Protein AF-0000000082045747 (afdb_homodimer)

InterPro domains:
  IPR001304 C-type lectin-like [PF00059] (48-135)
  IPR001304 C-type lectin-like [PS50041] (35-134)
  IPR001304 C-type lectin-like [SM00034] (28-134)
  IPR016186 C-type lectin-like/link domain superfamily [G3DSA:3.10.100.10] (16-143)
  IPR016187 C-type lectin fold [SSF56436] (23-135)
  IPR033992 Natural killer cell receptor-like, C-type lectin-like domain [cd03593] (28-135)
  IPR050828 C-type lectin and matrix domain-containing protein [PTHR45710] (22-137)

Nearest PDB structures (foldseek):
  4qki-assembly1_A  TM=5.157E-01  e=4.021E-10  Homo sapiens
  6e7d-assembly1_E  TM=5.432E-01  e=1.730E-08  Mus musculus
  3rs1-assembly1_B  TM=5.428E-01  e=3.962E-08  Mus musculus
  1e87-assembly1_A  TM=4.949E-01  e=1.623E-08  Homo sapiens
  1fm5-assembly1_A-2  TM=4.975E-01  e=3.962E-08  Homo sapiens

Solvent-accessible surface area (backbone atoms only — not comparable to full-atom values): 16084 Å² total; per-residue (Å²): 136,87,79,77,78,74,75,76,71,72,74,72,71,64,70,75,70,66,71,65,63,31,40,45,39,46,63,40,59,88,86,34,28,36,48,92,64,20,19,32,36,73,51,88,60,69,36,26,49,65,60,39,37,50,54,21,42,76,67,76,27,31,30,23,34,72,71,55,36,51,47,49,38,71,58,42,60,57,52,18,33,34,19,37,35,36,56,94,96,48,71,56,23,32,78,88,67,46,75,58,81,69,89,59,73,68,41,71,86,40,44,25,30,26,31,45,53,51,38,42,31,35,34,64,48,75,48,74,31,24,30,30,26,33,33,70,13,48,43,52,49,33,43,79,42,78,64,68,107,133,88,77,78,77,74,76,73,73,70,75,73,71,63,70,76,69,67,69,63,67,33,50,43,40,46,63,40,58,90,85,34,27,35,49,91,63,20,20,33,36,73,52,87,59,69,37,26,48,68,60,39,36,50,52,21,44,76,66,75,26,30,31,22,34,72,71,54,34,51,49,49,39,71,60,44,62,56,52,17,33,34,19,36,38,38,55,94,96,47,71,54,23,32,77,88,64,47,75,59,80,68,90,60,73,68,42,72,85,41,42,24,31,25,31,46,53,49,38,40,33,36,33,63,47,75,48,76,30,23,32,28,26,29,33,72,14,49,43,54,52,34,45,78,43,82,60,67,100

Radius of gyration: 27.16 Å; Cα contacts (8 Å, |Δi|>4): 593; chains: 2; bounding box: 88×96×49 Å

Secondary structure (DSSP, 8-state):
-----------------------------TT-EEETTEEEEE-SS-B-HHHHHHHHHHTT-EES-HHHHHHHHHHS-EEEEEEEE--TTS--EETTSPBP--SS-EESS-SEEEEETTEEEEE-TTS-BEEEEEEE-HHHHHHHSS---/-----------------------------TT-EEETTEEEEE-SS-B-HHHHHHHHHHTT-EES-HHHHHHHHHHS-EEEEEEEE--TTS--EETTSPBP--SS-EESS-SEEEEETTEEEEE-TTS-BEEEEEEE-HHHHHHTS----

pLDDT: mean 77.9, std 25.24, range [25.69, 98.88]

Sequence (298 aa):
LCTNHKAIYGAAIKPDTAALRASAAPCCDEGWITFQGKCYYFSEEEGNWKSSQNYCSSHAASLAANSSLEALVRQSPSDHWVGLQREPGQPWRWVDGTAFNHLFEIRGAGLCAYLDDGVVNSAGCDTERKWACSKLDGETRGKQRAPQCLCTNHKAIYGAAIKPDTAALRASAAPCCDEGWITFQGKCYYFSEEEGNWKSSQNYCSSHAASLAANSSLEALVRQSPSDHWVGLQREPGQPWRWVDGTAFNHLFEIRGAGLCAYLDDGVVNSAGCDTERKWACSKLDGETRGKQRAPQC

Foldseek 3Di:
DPPPPPPPPPPPVPPPPVPPPPPPPPADDPQWDDDPNDTHHDDPDDDDPVVQQVVQVVVVGGDQDDVRVVCCVVPQFAFAFAQWFADVPGAIAGVVGHGDPCPDDEADDAGTWGDHRNHIYHDHPPDDTHHDDDDDDPQVVCVVPVNDD/DPPPPPPPPPPPVPPPPPPPPPPPPPADDPQWDDDPNDTHHDDPDDDDPVVQQVVQVVVVGGDQDDVRVVCCVVPQFAFAFAQWFADVPGAIAGVVGHGDPCPDDEADDAGTWGDHRNHIYHDHPPDDTHHDDDDDDPQVVCVVPVNPD

Organism: Chelonoidis abingdonii (NCBI:txid106734)

Structure (mmCIF, N/CA/C/O backbone):
data_AF-0000000082045747-model_v1
#
loop_
_entity.id
_entity.type
_entity.pdbx_description
1 polymer 'C-type lectin domain-containing protein'
#
loop_
_atom_site.group_PDB
_atom_site.id
_atom_site.type_symbol
_atom_site.label_atom_id
_atom_site.label_alt_id
_atom_site.label_comp_id
_atom_site.label_asym_id
_atom_site.label_entity_id
_atom_site.label_seq_id
_atom_site.pdbx_PDB_ins_code
_atom_site.Cartn_x
_atom_site.Cartn_y
_atom_site.Cartn_z
_atom_site.occupancy
_atom_site.B_iso_or_equiv
_atom_site.auth_seq_id
_atom_site.auth_comp_id
_atom_site.auth_asym_id
_atom_site.auth_atom_id
_atom_site.pdbx_PDB_model_num
ATOM 1 N N . LEU A 1 1 ? 56.844 61.75 17.625 1 25.69 1 LEU A N 1
ATOM 2 C CA . LEU A 1 1 ? 56.031 61.188 16.531 1 25.69 1 LEU A CA 1
ATOM 3 C C . LEU A 1 1 ? 55.438 59.844 16.938 1 25.69 1 LEU A C 1
ATOM 5 O O . LEU A 1 1 ? 56.188 58.875 17.172 1 25.69 1 LE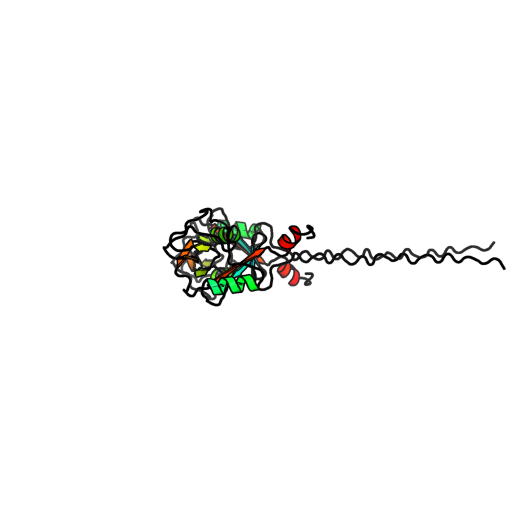U A O 1
ATOM 9 N N . CYS A 1 2 ? 54.281 59.844 17.734 1 29.16 2 CYS A N 1
ATOM 10 C CA . CYS A 1 2 ? 53.5 58.812 18.406 1 29.16 2 CYS A CA 1
ATOM 11 C C . CYS A 1 2 ? 52.938 57.781 17.422 1 29.16 2 CYS A C 1
ATOM 13 O O . CYS A 1 2 ? 52.219 58.125 16.484 1 29.16 2 CYS A O 1
ATOM 15 N N . THR A 1 3 ? 53.75 56.812 16.953 1 28.12 3 THR A N 1
ATOM 16 C CA . THR A 1 3 ? 53.469 55.75 15.984 1 28.12 3 THR A CA 1
ATOM 17 C C . THR A 1 3 ? 52.281 54.938 16.406 1 28.12 3 THR A C 1
ATOM 19 O O . THR A 1 3 ? 52.281 54.344 17.5 1 28.12 3 THR A O 1
ATOM 22 N N . ASN A 1 4 ? 51.031 55.344 16.125 1 28.98 4 ASN A N 1
ATOM 23 C CA . ASN A 1 4 ? 49.719 54.781 16.344 1 28.98 4 ASN A CA 1
ATOM 24 C C . ASN A 1 4 ? 49.625 53.344 15.844 1 28.98 4 ASN A C 1
ATOM 26 O O . ASN A 1 4 ? 49.75 53.094 14.641 1 28.98 4 ASN A O 1
ATOM 30 N N . HIS A 1 5 ? 50.156 52.406 16.594 1 30.52 5 HIS A N 1
ATOM 31 C CA . HIS A 1 5 ? 50.062 50.969 16.297 1 30.52 5 HIS A CA 1
ATOM 32 C C . HIS A 1 5 ? 48.625 50.562 16.078 1 30.52 5 HIS A C 1
ATOM 34 O O . HIS A 1 5 ? 47.781 50.719 16.969 1 30.52 5 HIS A O 1
ATOM 40 N N . LYS A 1 6 ? 48.125 50.781 14.875 1 33.25 6 LYS A N 1
ATOM 41 C CA . LYS A 1 6 ? 46.812 50.344 14.383 1 33.25 6 LYS A CA 1
ATOM 42 C C . LYS A 1 6 ? 46.594 48.844 14.641 1 33.25 6 LYS A C 1
ATOM 44 O O . LYS A 1 6 ? 47.375 48.031 14.195 1 33.25 6 LYS A O 1
ATOM 49 N N . ALA A 1 7 ? 46.031 48.531 15.859 1 31.86 7 ALA A N 1
ATOM 50 C CA . ALA A 1 7 ? 45.562 47.219 16.281 1 31.86 7 ALA A CA 1
ATOM 51 C C . ALA A 1 7 ? 44.781 46.531 15.156 1 31.86 7 ALA A C 1
ATOM 53 O O . ALA A 1 7 ? 43.812 47.094 14.633 1 31.86 7 ALA A O 1
ATOM 54 N N . ILE A 1 8 ? 45.438 45.875 14.211 1 33.94 8 ILE A N 1
ATOM 55 C CA . ILE A 1 8 ? 44.844 45.031 13.188 1 33.94 8 ILE A CA 1
ATOM 56 C C . ILE A 1 8 ? 43.875 44.062 13.844 1 33.94 8 ILE A C 1
ATOM 58 O O . ILE A 1 8 ? 44.25 43.156 14.594 1 33.94 8 ILE A O 1
ATOM 62 N N . TYR A 1 9 ? 42.844 44.625 14.602 1 29.3 9 TYR A N 1
ATOM 63 C CA . TYR A 1 9 ? 41.875 43.688 15.117 1 29.3 9 TYR A CA 1
ATOM 64 C C . TYR A 1 9 ? 41.5 42.625 14.062 1 29.3 9 TYR A C 1
ATOM 66 O O . TYR A 1 9 ? 41.281 42.969 12.898 1 29.3 9 TYR A O 1
ATOM 74 N N . GLY A 1 10 ? 42.188 41.531 14.109 1 30.89 10 GLY A N 1
ATOM 75 C CA . GLY A 1 10 ? 41.906 40.344 13.312 1 30.89 10 GLY A CA 1
ATOM 76 C C . GLY A 1 10 ? 40.406 40.094 13.148 1 30.89 10 GLY A C 1
ATOM 77 O O . GLY A 1 10 ? 39.625 40.406 14.039 1 30.89 10 GLY A O 1
ATOM 78 N N . ALA A 1 11 ? 39.938 40.375 11.867 1 34.84 11 ALA A N 1
ATOM 79 C CA . ALA A 1 11 ? 38.594 40 11.383 1 34.84 11 ALA A CA 1
ATOM 80 C C . ALA A 1 11 ? 38.188 38.625 11.906 1 34.84 11 ALA A C 1
ATOM 82 O O . ALA A 1 11 ? 38.906 37.656 11.758 1 34.84 11 ALA A O 1
ATOM 83 N N . ALA A 1 12 ? 37.688 38.625 13.195 1 34.94 12 ALA A N 1
ATOM 84 C CA . ALA A 1 12 ? 37.031 37.375 13.602 1 34.94 12 ALA A CA 1
ATOM 85 C C . ALA A 1 12 ? 36.281 36.75 12.438 1 34.94 12 ALA A C 1
ATOM 87 O O . ALA A 1 12 ? 35.531 37.406 11.734 1 34.94 12 ALA A O 1
ATOM 88 N N . ILE A 1 13 ? 37 35.875 11.656 1 34.88 13 ILE A N 1
ATOM 89 C CA . ILE A 1 13 ? 36.312 34.969 10.727 1 34.88 13 ILE A CA 1
ATOM 90 C C . ILE A 1 13 ? 35.031 34.469 11.336 1 34.88 13 ILE A C 1
ATOM 92 O O . ILE A 1 13 ? 35.031 33.812 12.391 1 34.88 13 ILE A O 1
ATOM 96 N N . LYS A 1 14 ? 34.031 35.406 11.398 1 33.44 14 LYS A N 1
ATOM 97 C CA . LYS A 1 14 ? 32.75 34.844 11.75 1 33.44 14 LYS A CA 1
ATOM 98 C C . LYS A 1 14 ? 32.562 33.438 11.18 1 33.44 14 LYS A C 1
ATOM 100 O O . LYS A 1 14 ? 32.812 33.219 9.992 1 33.44 14 LYS A O 1
ATOM 105 N N . PRO A 1 15 ? 32.875 32.469 12.016 1 29.16 15 PRO A N 1
ATOM 106 C CA . PRO A 1 15 ? 32.594 31.156 11.406 1 29.16 15 PRO A CA 1
ATOM 107 C C . PRO A 1 15 ? 31.328 31.156 10.562 1 29.16 15 PRO A C 1
ATOM 109 O O . PRO A 1 15 ? 30.375 31.891 10.875 1 29.16 15 PRO A O 1
ATOM 112 N N . ASP A 1 16 ? 31.484 31.328 9.18 1 31.34 16 ASP A N 1
ATOM 113 C CA . ASP A 1 16 ? 30.406 31 8.266 1 31.34 16 ASP A CA 1
ATOM 114 C C . ASP A 1 16 ? 29.469 29.953 8.875 1 31.34 16 ASP A C 1
ATOM 116 O O . ASP A 1 16 ? 29.859 28.812 9.109 1 31.34 16 ASP A O 1
ATOM 120 N N . THR A 1 17 ? 28.906 30.344 10.008 1 29.16 17 THR A N 1
ATOM 121 C CA . THR A 1 17 ? 27.844 29.453 10.461 1 29.16 17 THR A CA 1
ATOM 122 C C . THR A 1 17 ? 27.094 28.859 9.273 1 29.16 17 THR A C 1
ATOM 124 O O . THR A 1 17 ? 26.375 29.578 8.57 1 29.16 17 THR A O 1
ATOM 127 N N . ALA A 1 18 ? 27.781 28.234 8.328 1 27.92 18 ALA A N 1
ATOM 128 C CA . ALA A 1 18 ? 27.094 27.359 7.383 1 27.92 18 ALA A CA 1
ATOM 129 C C . ALA A 1 18 ? 25.766 26.844 7.957 1 27.92 18 ALA A C 1
ATOM 131 O O . ALA A 1 18 ? 25.719 26.406 9.109 1 27.92 18 ALA A O 1
ATOM 132 N N . ALA A 1 19 ? 24.672 27.562 7.641 1 30.48 19 ALA A N 1
ATOM 133 C CA . ALA A 1 19 ? 23.266 27.141 7.723 1 30.48 19 ALA A CA 1
ATOM 134 C C . ALA A 1 19 ? 23.156 25.625 7.785 1 30.48 19 ALA A C 1
ATOM 136 O O . ALA A 1 19 ? 23.656 24.922 6.9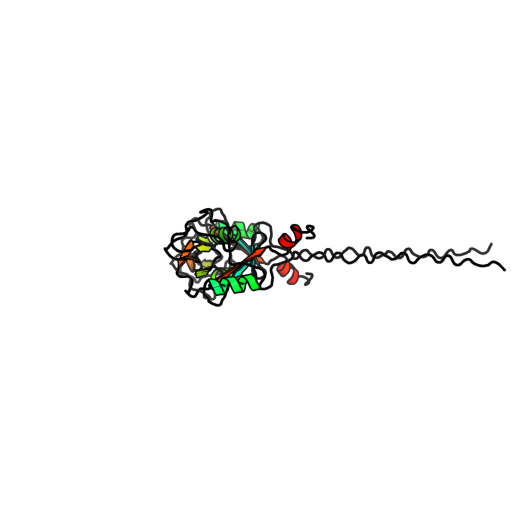02 1 30.48 19 ALA A O 1
ATOM 137 N N . LEU A 1 20 ? 23.469 25.078 8.898 1 31.38 20 LEU A N 1
ATOM 138 C CA . LEU A 1 20 ? 23 23.703 9.102 1 31.38 20 LEU A CA 1
ATOM 139 C C . LEU A 1 20 ? 21.703 23.453 8.328 1 31.38 20 LEU A C 1
ATOM 141 O O . LEU A 1 20 ? 20.656 24.016 8.656 1 31.38 20 LEU A O 1
ATOM 145 N N . ARG A 1 21 ? 21.797 23.625 7.008 1 32.12 21 ARG A N 1
ATOM 146 C CA . ARG A 1 21 ? 20.703 23.109 6.18 1 32.12 21 ARG A CA 1
ATOM 147 C C . ARG A 1 21 ? 19.906 22.047 6.922 1 32.12 21 ARG A C 1
ATOM 149 O O . ARG A 1 21 ? 20.453 21.031 7.336 1 32.12 21 ARG A O 1
ATOM 156 N N . ALA A 1 22 ? 19.141 22.469 7.926 1 33.56 22 ALA A N 1
ATOM 157 C CA . ALA A 1 22 ? 18.125 21.547 8.422 1 33.56 22 ALA A CA 1
ATOM 158 C C . ALA A 1 22 ? 17.812 20.469 7.391 1 33.56 22 ALA A C 1
ATOM 160 O O . ALA A 1 22 ? 17.5 20.766 6.238 1 33.56 22 ALA A O 1
ATOM 161 N N . SER A 1 23 ? 18.688 19.531 7.285 1 35.66 23 SER A N 1
ATOM 162 C CA . SER A 1 23 ? 18.547 18.344 6.434 1 35.66 23 SER A CA 1
ATOM 163 C C . SER A 1 23 ? 17.078 17.984 6.207 1 35.66 23 SER A C 1
ATOM 165 O O . SER A 1 23 ? 16.312 17.859 7.164 1 35.66 23 SER A O 1
ATOM 167 N N . ALA A 1 24 ? 16.344 18.672 5.359 1 38.81 24 ALA A N 1
ATOM 168 C CA . ALA A 1 24 ? 15.047 18.234 4.859 1 38.81 24 ALA A CA 1
ATOM 169 C C . ALA A 1 24 ? 14.859 16.734 5.09 1 38.81 24 ALA A C 1
ATOM 171 O O . ALA A 1 24 ? 15.805 15.953 4.977 1 38.81 24 ALA A O 1
ATOM 172 N N . ALA A 1 25 ? 14.305 16.266 6.172 1 44.62 25 ALA A N 1
ATOM 173 C CA . ALA A 1 25 ? 14.008 14.844 6.301 1 44.62 25 ALA A CA 1
ATOM 174 C C . ALA A 1 25 ? 14.055 14.148 4.945 1 44.62 25 ALA A C 1
ATOM 176 O O . ALA A 1 25 ? 13.398 14.578 3.996 1 44.62 25 ALA A O 1
ATOM 177 N N . PRO A 1 26 ? 15.266 13.648 4.469 1 49.81 26 PRO A N 1
ATOM 178 C CA . PRO A 1 26 ? 15.484 13.016 3.166 1 49.81 26 PRO A CA 1
ATOM 179 C C . PRO A 1 26 ? 14.297 12.172 2.709 1 49.81 26 PRO A C 1
ATOM 181 O O . PRO A 1 26 ? 13.906 11.234 3.402 1 49.81 26 PRO A O 1
ATOM 184 N N . CYS A 1 27 ? 13.109 12.844 2.283 1 62.88 27 CYS A N 1
ATOM 185 C CA . CYS A 1 27 ? 11.953 12.219 1.653 1 62.88 27 CYS A CA 1
ATOM 186 C C . CYS A 1 27 ? 12.375 11.344 0.479 1 62.88 27 CYS A C 1
ATOM 188 O O . CYS A 1 27 ? 13.508 11.445 -0 1 62.88 27 CYS A O 1
ATOM 190 N N . CYS A 1 28 ? 11.773 10.195 0.224 1 76.38 28 CYS A N 1
ATOM 191 C CA . CYS A 1 28 ? 11.969 9.352 -0.947 1 76.38 28 CYS A CA 1
ATOM 192 C C . CYS A 1 28 ? 11.938 10.172 -2.229 1 76.38 28 CYS A C 1
ATOM 194 O O . CYS A 1 28 ? 11.461 11.312 -2.23 1 76.38 28 CYS A O 1
ATOM 196 N N . ASP A 1 29 ? 12.812 9.695 -3.133 1 79.5 29 ASP A N 1
ATOM 197 C CA . ASP A 1 29 ? 12.773 10.297 -4.461 1 79.5 29 ASP A CA 1
ATOM 198 C C . ASP A 1 29 ? 11.336 10.523 -4.926 1 79.5 29 ASP A C 1
ATOM 200 O O . ASP A 1 29 ? 10.414 9.852 -4.453 1 79.5 29 ASP A O 1
ATOM 204 N N . GLU A 1 30 ? 11.195 11.547 -5.758 1 75.31 30 GLU A N 1
ATOM 205 C CA . GLU A 1 30 ? 9.875 11.758 -6.352 1 75.31 30 GLU A CA 1
ATOM 206 C C . GLU A 1 30 ? 9.328 10.461 -6.949 1 75.31 30 GLU A C 1
ATOM 208 O O . GLU A 1 30 ? 10.055 9.719 -7.609 1 75.31 30 GLU A O 1
ATOM 213 N N . GLY A 1 31 ? 8.055 10.195 -6.723 1 77.69 31 GLY A N 1
ATOM 214 C CA . GLY A 1 31 ? 7.422 9.008 -7.27 1 77.69 31 GLY A CA 1
ATOM 215 C C . GLY A 1 31 ? 7.566 7.789 -6.375 1 77.69 31 GLY A C 1
ATOM 216 O O . GLY A 1 31 ? 6.914 6.77 -6.602 1 77.69 31 GLY A O 1
ATOM 217 N N . TRP A 1 32 ? 8.477 7.973 -5.441 1 83.94 32 TRP A N 1
ATOM 218 C CA . TRP A 1 32 ? 8.648 6.902 -4.465 1 83.94 32 TRP A CA 1
ATOM 219 C C . TRP A 1 32 ? 7.824 7.172 -3.209 1 83.94 32 TRP A C 1
ATOM 221 O O . TRP A 1 32 ? 7.516 8.328 -2.9 1 83.94 32 TRP A O 1
ATOM 231 N N . ILE A 1 33 ? 7.492 6.027 -2.555 1 81.38 33 ILE A N 1
ATOM 232 C CA . ILE A 1 33 ? 6.668 6.109 -1.353 1 81.38 33 ILE A CA 1
ATOM 233 C C . ILE A 1 33 ? 7.512 5.766 -0.126 1 81.38 33 ILE A C 1
ATOM 235 O O . ILE A 1 33 ? 8.273 4.797 -0.14 1 81.38 33 ILE A O 1
ATOM 239 N N . THR A 1 34 ? 7.383 6.574 0.895 1 78.88 34 THR A N 1
ATOM 240 C CA . THR A 1 34 ? 8.078 6.293 2.146 1 78.88 34 THR A CA 1
ATOM 241 C C . THR A 1 34 ? 7.219 5.422 3.059 1 78.88 34 THR A C 1
ATOM 243 O O . THR A 1 34 ? 6.051 5.734 3.303 1 78.88 34 THR A O 1
ATOM 246 N N . PHE A 1 35 ? 7.793 4.312 3.453 1 77.88 35 PHE A N 1
ATOM 247 C CA . PHE A 1 35 ? 7.082 3.42 4.359 1 77.88 35 PHE A CA 1
ATOM 248 C C . PHE A 1 35 ? 8.055 2.695 5.281 1 77.88 35 PHE A C 1
ATOM 250 O O . PHE A 1 35 ? 8.945 1.974 4.812 1 77.88 35 PHE A O 1
ATOM 257 N N . GLN A 1 36 ? 7.918 2.961 6.594 1 75.19 36 GLN A N 1
ATOM 258 C CA . GLN A 1 36 ? 8.711 2.277 7.609 1 75.19 36 GLN A CA 1
ATOM 259 C C . GLN A 1 36 ? 10.203 2.471 7.363 1 75.19 36 GLN A C 1
ATOM 261 O O . GLN A 1 36 ? 10.977 1.505 7.383 1 75.19 36 GLN A O 1
ATOM 266 N N . GLY A 1 37 ? 10.547 3.756 7.043 1 72.75 37 GLY A N 1
ATOM 267 C CA . GLY A 1 37 ? 11.953 4.102 6.91 1 72.75 37 GLY A CA 1
ATOM 268 C C . GLY A 1 37 ? 12.547 3.666 5.586 1 72.75 37 GLY A C 1
ATOM 269 O O . GLY A 1 37 ? 13.773 3.684 5.414 1 72.75 37 GLY A O 1
ATOM 270 N N . LYS A 1 38 ? 11.68 3.18 4.703 1 84.38 38 LYS A N 1
ATOM 271 C CA . LYS A 1 38 ? 12.117 2.752 3.379 1 84.38 38 LYS A CA 1
ATOM 272 C C . LYS A 1 38 ? 11.32 3.451 2.283 1 84.38 38 LYS A C 1
ATOM 274 O O . LYS A 1 38 ? 10.266 4.035 2.551 1 84.38 38 LYS A O 1
ATOM 279 N N . CYS A 1 39 ? 11.898 3.428 1.135 1 87.19 39 CYS A N 1
ATOM 280 C CA . CYS A 1 39 ? 11.258 3.988 -0.048 1 87.19 39 CYS A CA 1
ATOM 281 C C . CYS A 1 39 ? 10.844 2.887 -1.018 1 87.19 39 CYS A C 1
ATOM 283 O O . CYS A 1 39 ? 11.594 1.937 -1.241 1 87.19 39 CYS A O 1
ATOM 285 N N . TYR A 1 40 ? 9.664 3.008 -1.504 1 90.06 40 TYR A N 1
ATOM 286 C CA . TYR A 1 40 ? 9.109 2.014 -2.416 1 90.06 40 TYR A CA 1
ATOM 287 C C . TYR A 1 40 ? 8.695 2.652 -3.736 1 90.06 40 TYR A C 1
ATOM 289 O O . TYR A 1 40 ? 8.219 3.789 -3.76 1 90.06 40 TYR A O 1
ATOM 297 N N . TYR A 1 41 ? 8.938 1.948 -4.816 1 91.25 41 TYR A N 1
ATOM 298 C CA . TYR A 1 41 ? 8.477 2.324 -6.148 1 91.25 41 TYR A CA 1
ATOM 299 C C . TYR A 1 41 ? 7.645 1.212 -6.773 1 91.25 41 TYR A C 1
ATOM 301 O O . TYR A 1 41 ? 8.047 0.045 -6.758 1 91.25 41 TYR A O 1
ATOM 309 N N . PHE A 1 42 ? 6.449 1.552 -7.23 1 90.81 42 PHE A N 1
ATOM 310 C CA . PHE A 1 42 ? 5.574 0.625 -7.941 1 90.81 42 PHE A CA 1
ATOM 311 C C . PHE A 1 42 ? 5.465 1.002 -9.414 1 90.81 42 PHE A C 1
ATOM 313 O O . PHE A 1 42 ? 4.996 2.092 -9.75 1 90.81 42 PHE A O 1
ATOM 320 N N . SER A 1 43 ? 5.855 0.028 -10.25 1 93.12 43 SER A N 1
ATOM 321 C CA . SER A 1 43 ? 5.93 0.329 -11.672 1 93.12 43 SER A CA 1
ATOM 322 C C . SER A 1 43 ? 4.535 0.44 -12.289 1 93.12 43 SER A C 1
ATOM 324 O O . SER A 1 43 ? 3.592 -0.195 -11.812 1 93.12 43 SER A O 1
ATOM 326 N N . GLU A 1 44 ? 4.469 1.301 -13.352 1 87.25 44 GLU A N 1
ATOM 327 C CA . GLU A 1 44 ? 3.291 1.306 -14.211 1 87.25 44 GLU A CA 1
ATOM 328 C C . GLU A 1 44 ? 3.5 0.42 -15.438 1 87.25 44 GLU A C 1
ATOM 330 O O . GLU A 1 44 ? 2.562 -0.229 -15.906 1 87.25 44 GLU A O 1
ATOM 335 N N . GLU A 1 45 ? 4.699 0.368 -15.836 1 92.81 45 GLU A N 1
ATOM 336 C CA . GLU A 1 45 ? 5.074 -0.476 -16.969 1 92.81 45 GLU A CA 1
ATOM 337 C C . GLU A 1 45 ? 5.246 -1.93 -16.547 1 92.81 45 GLU A C 1
ATOM 339 O O . GLU A 1 45 ? 5.387 -2.219 -15.352 1 92.81 45 GLU A O 1
ATOM 344 N N . GLU A 1 46 ? 5.215 -2.805 -17.609 1 96.5 46 GLU A N 1
ATOM 345 C CA . GLU A 1 46 ? 5.406 -4.227 -17.344 1 96.5 46 GLU A CA 1
ATOM 346 C C . GLU A 1 46 ? 6.738 -4.719 -17.906 1 96.5 46 GLU A C 1
ATOM 348 O O . GLU A 1 46 ? 7.234 -4.18 -18.906 1 96.5 46 GLU A O 1
ATOM 353 N N . GLY A 1 47 ? 7.363 -5.691 -17.25 1 98.25 47 GLY A N 1
ATOM 354 C CA . GLY A 1 47 ? 8.594 -6.363 -17.656 1 98.25 47 GLY A CA 1
ATOM 355 C C . GLY A 1 47 ? 8.758 -7.73 -17.016 1 98.25 47 GLY A C 1
ATOM 356 O O . GLY A 1 47 ? 7.965 -8.125 -16.156 1 98.25 47 GLY A O 1
ATOM 357 N N . ASN A 1 48 ? 9.758 -8.469 -17.547 1 98.56 48 ASN A N 1
ATOM 358 C CA . ASN A 1 48 ? 10.062 -9.734 -16.906 1 98.56 48 ASN A CA 1
ATOM 359 C C . ASN A 1 48 ? 10.836 -9.531 -15.602 1 98.56 48 ASN A C 1
ATOM 361 O O . ASN A 1 48 ? 11.203 -8.406 -15.258 1 98.56 48 ASN A O 1
ATOM 365 N N . TRP A 1 49 ? 11.055 -10.57 -14.922 1 98.62 49 TRP A N 1
ATOM 366 C CA . TRP A 1 49 ? 11.641 -10.461 -13.586 1 98.62 49 TRP A CA 1
ATOM 367 C C . TRP A 1 49 ? 13.023 -9.836 -13.656 1 98.62 49 TRP A C 1
ATOM 369 O O . TRP A 1 49 ? 13.352 -8.945 -12.867 1 98.62 49 TRP A O 1
ATOM 379 N N . LYS A 1 50 ? 13.828 -10.336 -14.602 1 98.38 50 LYS A N 1
ATOM 380 C CA . LYS A 1 50 ? 15.203 -9.867 -14.719 1 98.38 50 LYS A CA 1
ATOM 381 C C . LYS A 1 50 ? 15.258 -8.391 -15.086 1 98.38 50 LYS A C 1
ATOM 383 O O . LYS A 1 50 ? 16.016 -7.621 -14.484 1 98.38 50 LYS A O 1
ATOM 388 N N . SER A 1 51 ? 14.516 -8.008 -16.047 1 98.5 51 SER A N 1
ATOM 389 C CA . SER A 1 51 ? 14.492 -6.605 -16.453 1 98.5 51 SER A CA 1
ATOM 390 C C . SER A 1 51 ? 13.984 -5.723 -15.312 1 98.5 51 SER A C 1
ATOM 392 O O . SER A 1 51 ? 14.414 -4.574 -15.18 1 98.5 51 SER A O 1
ATOM 394 N N . SER A 1 52 ? 13.086 -6.211 -14.555 1 98.69 52 SER A N 1
ATOM 395 C CA . SER A 1 52 ? 12.539 -5.492 -13.406 1 98.69 52 SER A CA 1
ATOM 396 C C . SER A 1 52 ? 13.609 -5.258 -12.336 1 98.69 52 SER A C 1
ATOM 398 O O . SER A 1 52 ? 13.734 -4.152 -11.812 1 98.69 52 SER A O 1
ATOM 400 N N . GLN A 1 53 ? 14.383 -6.293 -12.062 1 98.31 53 GLN A N 1
ATOM 401 C CA . GLN A 1 53 ? 15.484 -6.152 -11.117 1 98.31 53 GLN A CA 1
ATOM 402 C C . GLN A 1 53 ? 16.531 -5.16 -11.625 1 98.31 53 GLN A C 1
ATOM 404 O O . GLN A 1 53 ? 17.078 -4.379 -10.852 1 98.31 53 GLN A O 1
ATOM 409 N N . ASN A 1 54 ? 16.797 -5.215 -12.859 1 98.44 54 ASN A N 1
ATOM 410 C CA . ASN A 1 54 ? 17.734 -4.277 -13.453 1 98.44 54 ASN A CA 1
ATOM 411 C C . ASN A 1 54 ? 17.266 -2.834 -13.297 1 98.44 54 ASN A C 1
ATOM 413 O O . ASN A 1 54 ? 18.062 -1.943 -13.008 1 98.44 54 ASN A O 1
ATOM 417 N N . TYR A 1 55 ? 16.047 -2.605 -13.539 1 98.12 55 TYR A N 1
ATOM 418 C CA . TYR A 1 55 ? 15.492 -1.266 -13.352 1 98.12 55 TYR A CA 1
ATOM 419 C C . TYR A 1 55 ? 15.711 -0.783 -11.922 1 98.12 55 TYR A C 1
ATOM 421 O O . TYR A 1 55 ? 16.203 0.324 -11.703 1 98.12 55 TYR A O 1
ATOM 429 N N . CYS A 1 56 ? 15.273 -1.648 -10.961 1 98.19 56 CYS A N 1
ATOM 430 C CA . CYS A 1 56 ? 15.414 -1.268 -9.555 1 98.19 56 CYS A CA 1
ATOM 431 C C . CYS A 1 56 ? 16.875 -0.991 -9.211 1 98.19 56 CYS A C 1
ATOM 433 O O . CYS A 1 56 ? 17.172 0.002 -8.547 1 98.19 56 CYS A O 1
ATOM 435 N N . SER A 1 57 ? 17.75 -1.795 -9.695 1 97.44 57 SER A N 1
ATOM 436 C CA . SER A 1 57 ? 19.188 -1.628 -9.438 1 97.44 57 SER A CA 1
ATOM 437 C C . SER A 1 57 ? 19.688 -0.304 -10 1 97.44 57 SER A C 1
ATOM 439 O O . SER A 1 57 ? 20.531 0.351 -9.383 1 97.44 57 SER A O 1
ATOM 441 N N . SER A 1 58 ? 19.234 0.086 -11.062 1 97.06 58 SER A N 1
ATOM 442 C CA . SER A 1 58 ? 19.656 1.334 -11.688 1 97.06 58 SER A CA 1
ATOM 443 C C . SER A 1 58 ? 19.203 2.541 -10.867 1 97.06 58 SER A C 1
ATOM 445 O O . SER A 1 58 ? 19.688 3.654 -11.078 1 97.06 58 SER A O 1
ATOM 447 N N . HIS A 1 59 ? 18.359 2.359 -9.977 1 94.69 59 HIS A N 1
ATOM 448 C CA . HIS A 1 59 ? 17.891 3.414 -9.094 1 94.69 59 HIS A CA 1
ATOM 449 C C . HIS A 1 59 ? 18.391 3.199 -7.668 1 94.69 59 HIS A C 1
ATOM 451 O O . HIS A 1 59 ? 17.734 3.629 -6.707 1 94.69 59 HIS A O 1
ATOM 457 N N . ALA A 1 60 ? 19.453 2.465 -7.582 1 94 60 ALA A N 1
ATOM 458 C CA . ALA A 1 60 ? 20.094 2.172 -6.301 1 94 60 ALA A CA 1
ATOM 459 C C . ALA A 1 60 ? 19.125 1.441 -5.367 1 94 60 ALA A C 1
ATOM 461 O O . ALA A 1 60 ? 19.109 1.699 -4.16 1 94 60 ALA A O 1
ATOM 462 N N . ALA A 1 61 ? 18.266 0.65 -5.906 1 96.5 61 ALA A N 1
ATOM 463 C CA . ALA A 1 61 ? 17.266 -0.149 -5.199 1 96.5 61 ALA A CA 1
ATOM 464 C C . ALA A 1 61 ? 17.297 -1.604 -5.66 1 96.5 61 ALA A C 1
ATOM 466 O O . ALA A 1 61 ? 18.219 -2.01 -6.383 1 96.5 61 ALA A O 1
ATOM 467 N N . SER A 1 62 ? 16.469 -2.41 -5.145 1 97.88 62 SER A N 1
ATOM 468 C CA . SER A 1 62 ? 16.203 -3.775 -5.59 1 97.88 62 SER A CA 1
ATOM 469 C C . SER A 1 62 ? 14.711 -4.066 -5.648 1 97.88 62 SER A C 1
ATOM 471 O O . SER A 1 62 ? 13.906 -3.311 -5.105 1 97.88 62 SER A O 1
ATOM 473 N N . LEU A 1 63 ? 14.391 -5.102 -6.398 1 98.25 63 LEU A N 1
ATOM 474 C CA . LEU A 1 63 ? 13.047 -5.609 -6.16 1 98.25 63 LEU A CA 1
ATOM 475 C C . LEU A 1 63 ? 12.789 -5.793 -4.668 1 98.25 63 LEU A C 1
ATOM 477 O O . LEU A 1 63 ? 13.688 -6.184 -3.922 1 98.25 63 LEU A O 1
ATOM 481 N N . ALA A 1 64 ? 11.555 -5.48 -4.266 1 96.31 64 ALA A N 1
ATOM 482 C CA . ALA A 1 64 ? 11.219 -5.547 -2.846 1 96.31 64 ALA A CA 1
ATOM 483 C C . ALA A 1 64 ? 11.547 -6.922 -2.268 1 96.31 64 ALA A C 1
ATOM 485 O O . ALA A 1 64 ? 11.039 -7.938 -2.746 1 96.31 64 ALA A O 1
ATOM 486 N N . ALA A 1 65 ? 12.375 -6.887 -1.253 1 96.25 65 ALA A N 1
ATOM 487 C CA . ALA A 1 65 ? 12.898 -8.117 -0.655 1 96.25 65 ALA A CA 1
ATOM 488 C C . ALA A 1 65 ? 12.953 -8 0.866 1 96.25 65 ALA A C 1
ATOM 490 O O . ALA A 1 65 ? 12.82 -6.91 1.42 1 96.25 65 ALA A O 1
ATOM 491 N N . ASN A 1 66 ? 13 -9.156 1.531 1 93.56 66 ASN A N 1
ATOM 492 C CA . ASN A 1 66 ? 13.227 -9.219 2.973 1 93.56 66 ASN A CA 1
ATOM 493 C C . ASN A 1 66 ? 12.164 -8.43 3.734 1 93.56 66 ASN A C 1
ATOM 495 O O . ASN A 1 66 ? 10.969 -8.672 3.574 1 93.56 66 ASN A O 1
ATOM 499 N N . SER A 1 67 ? 12.68 -7.402 4.566 1 89.44 67 SER A N 1
ATOM 500 C CA . SER A 1 67 ? 11.766 -6.648 5.422 1 89.44 67 SER A CA 1
ATOM 501 C C . SER A 1 67 ? 10.852 -5.75 4.598 1 89.44 67 SER A C 1
ATOM 503 O O . SER A 1 67 ? 9.734 -5.441 5.016 1 89.44 67 SER A O 1
ATOM 505 N N . SER A 1 68 ? 11.398 -5.391 3.373 1 90.94 68 SER A N 1
ATOM 506 C CA . SER A 1 68 ? 10.562 -4.566 2.508 1 90.94 68 SER A CA 1
ATOM 507 C C . SER A 1 68 ? 9.352 -5.344 2 1 90.94 68 SER A C 1
ATOM 509 O O . SER A 1 68 ? 8.227 -4.844 2.023 1 90.94 68 SER A O 1
ATOM 511 N N . LEU A 1 69 ? 9.57 -6.605 1.566 1 91.62 69 LEU A N 1
ATOM 512 C CA . LEU A 1 69 ? 8.453 -7.422 1.1 1 91.62 69 LEU A CA 1
ATOM 513 C C . LEU A 1 69 ? 7.527 -7.789 2.254 1 91.62 69 LEU A C 1
ATOM 515 O O . LEU A 1 69 ? 6.301 -7.77 2.102 1 91.62 69 LEU A O 1
ATOM 519 N N . GLU A 1 70 ? 8.109 -8.117 3.404 1 87.56 70 GLU A N 1
ATOM 520 C CA . GLU A 1 70 ? 7.293 -8.406 4.582 1 87.56 70 GLU A CA 1
ATOM 521 C C . GLU A 1 70 ? 6.355 -7.242 4.898 1 87.56 70 GLU A C 1
ATOM 523 O O . GLU A 1 70 ? 5.18 -7.449 5.199 1 87.56 70 GLU A O 1
ATOM 528 N N . ALA A 1 71 ? 6.895 -6.055 4.859 1 83.25 71 ALA A N 1
ATOM 529 C CA . ALA A 1 71 ? 6.105 -4.859 5.141 1 83.25 71 ALA A CA 1
ATOM 530 C C . ALA A 1 71 ? 4.965 -4.707 4.137 1 83.25 71 ALA A C 1
ATOM 532 O O . ALA A 1 71 ? 3.83 -4.406 4.52 1 83.25 71 ALA A O 1
ATOM 533 N N . LEU A 1 72 ? 5.258 -4.91 2.859 1 84.69 72 LEU A N 1
ATOM 534 C CA . LEU A 1 72 ? 4.246 -4.773 1.815 1 84.69 72 LEU A CA 1
ATOM 535 C C . LEU A 1 72 ? 3.143 -5.812 1.985 1 84.69 72 LEU A C 1
ATOM 537 O O . LEU A 1 72 ? 1.964 -5.512 1.794 1 84.69 72 LEU A O 1
ATOM 541 N N . VAL A 1 73 ? 3.473 -7.039 2.303 1 83.62 73 VAL A N 1
ATOM 542 C CA . VAL A 1 73 ? 2.506 -8.117 2.514 1 83.62 73 VAL A CA 1
ATOM 543 C C . VAL A 1 73 ? 1.603 -7.77 3.695 1 83.62 73 VAL A C 1
ATOM 545 O O . VAL A 1 73 ? 0.379 -7.902 3.607 1 83.62 73 VAL A O 1
ATOM 548 N N . ARG A 1 74 ? 2.279 -7.316 4.75 1 74.69 74 ARG A N 1
ATOM 549 C CA . ARG A 1 74 ? 1.544 -7.043 5.98 1 74.69 74 ARG A CA 1
ATOM 550 C C . ARG A 1 74 ? 0.652 -5.816 5.828 1 74.69 74 ARG A C 1
ATOM 552 O O . ARG A 1 74 ? -0.421 -5.742 6.43 1 74.69 74 ARG A O 1
ATOM 559 N N . GLN A 1 75 ? 1.117 -4.875 5.008 1 71.31 75 GLN A N 1
ATOM 560 C CA . GLN A 1 75 ? 0.433 -3.588 4.992 1 71.31 75 GLN A CA 1
ATOM 561 C C . GLN A 1 75 ? -0.47 -3.459 3.77 1 71.31 75 GLN A C 1
ATOM 563 O O . GLN A 1 75 ? -1.167 -2.455 3.609 1 71.31 75 GLN A O 1
ATOM 568 N N . SER A 1 76 ? -0.41 -4.363 2.885 1 74.69 76 SER A N 1
ATOM 569 C CA . SER A 1 76 ? -1.391 -4.324 1.806 1 74.69 76 SER A CA 1
ATOM 570 C C . SER A 1 76 ? -2.809 -4.199 2.352 1 74.69 76 SER A C 1
ATOM 572 O O . SER A 1 76 ? -3.23 -4.996 3.191 1 74.69 76 SER A O 1
ATOM 574 N N . PRO A 1 77 ? -3.422 -3.055 1.967 1 76.06 77 PRO A N 1
ATOM 575 C CA . PRO A 1 77 ? -4.746 -2.863 2.566 1 76.06 77 PRO A CA 1
ATOM 576 C C . PRO A 1 77 ? -5.762 -3.9 2.096 1 76.06 77 PRO A C 1
ATOM 578 O O . PRO A 1 77 ? -6.082 -3.959 0.906 1 76.06 77 PRO A O 1
ATOM 581 N N . SER A 1 78 ? -6.027 -4.855 2.902 1 82.75 78 SER A N 1
ATOM 582 C CA . SER A 1 78 ? -7.055 -5.871 2.697 1 82.75 78 SER A CA 1
ATOM 583 C C . SER A 1 78 ? -8.102 -5.832 3.809 1 82.75 78 SER A C 1
ATOM 585 O O . SER A 1 78 ? -7.75 -5.812 4.992 1 82.75 78 SER A O 1
ATOM 587 N N . ASP A 1 79 ? -9.336 -5.66 3.365 1 91.19 79 ASP A N 1
ATOM 588 C CA . ASP A 1 79 ? -10.438 -5.652 4.32 1 91.19 79 ASP A CA 1
ATOM 589 C C . ASP A 1 79 ? -10.375 -4.418 5.219 1 91.19 79 ASP A C 1
ATOM 591 O O . ASP A 1 79 ? -10.414 -4.535 6.445 1 91.19 79 ASP A O 1
ATOM 595 N N . HIS A 1 80 ? -10.242 -3.203 4.621 1 95 80 HIS A N 1
ATOM 596 C CA . HIS A 1 80 ? -10.148 -1.943 5.352 1 95 80 HIS A CA 1
ATOM 597 C C . HIS A 1 80 ? -11.32 -1.022 5.004 1 95 80 HIS A C 1
ATOM 599 O O . HIS A 1 80 ? -11.555 -0.729 3.832 1 95 80 HIS A O 1
ATOM 605 N N . TRP A 1 81 ? -11.969 -0.53 6.055 1 98.25 81 TRP A N 1
ATOM 606 C CA . TRP A 1 81 ? -12.969 0.514 5.828 1 98.25 81 TRP A CA 1
ATOM 607 C C . TRP A 1 81 ? -12.336 1.729 5.156 1 98.25 81 TRP A C 1
ATOM 609 O O . TRP A 1 81 ? -11.203 2.1 5.469 1 98.25 81 TRP A O 1
ATOM 619 N N . VAL A 1 82 ? -13.109 2.369 4.27 1 98.12 82 VAL A N 1
ATOM 620 C CA . VAL A 1 82 ? -12.711 3.611 3.613 1 98.12 82 VAL A CA 1
ATOM 621 C C . VAL A 1 82 ? -13.852 4.629 3.703 1 98.12 82 VAL A C 1
ATOM 623 O O . VAL A 1 82 ? -14.93 4.316 4.199 1 98.12 82 VAL A O 1
ATOM 626 N N . GLY A 1 83 ? -13.562 5.875 3.252 1 98.5 83 GLY A N 1
ATOM 627 C CA . GLY A 1 83 ? -14.43 7.008 3.557 1 98.5 83 GLY A CA 1
ATOM 628 C C . GLY A 1 83 ? -15.562 7.176 2.564 1 98.5 83 GLY A C 1
ATOM 629 O O . GLY A 1 83 ? -15.75 8.258 2.012 1 98.5 83 GLY A O 1
ATOM 630 N N . LEU A 1 84 ? -16.312 6.109 2.4 1 98.12 84 LEU A N 1
ATOM 631 C CA . LEU A 1 84 ? -17.5 6.129 1.536 1 98.12 84 LEU A CA 1
ATOM 632 C C . LEU A 1 84 ? -18.688 5.461 2.221 1 98.12 84 LEU A C 1
ATOM 634 O O . LEU A 1 84 ? -18.547 4.379 2.795 1 98.12 84 LEU A O 1
ATOM 638 N N . GLN A 1 85 ? -19.797 6.164 2.158 1 98.38 85 GLN A N 1
ATOM 639 C CA . GLN A 1 85 ? -21.031 5.621 2.715 1 98.38 85 GLN A CA 1
ATOM 640 C C . GLN A 1 85 ? -22.25 6.148 1.968 1 98.38 85 GLN A C 1
ATOM 642 O O . GLN A 1 85 ? -22.156 7.121 1.218 1 98.38 85 GLN A O 1
ATOM 647 N N . ARG A 1 86 ? -23.328 5.41 2.133 1 98.06 86 ARG A N 1
ATOM 648 C CA . ARG A 1 86 ? -24.594 5.887 1.585 1 98.06 86 ARG A CA 1
ATOM 649 C C . ARG A 1 86 ? -25.75 5.527 2.502 1 98.06 86 ARG A C 1
ATOM 651 O O . ARG A 1 86 ? -25.609 4.691 3.396 1 98.06 86 ARG A O 1
ATOM 658 N N . GLU A 1 87 ? -26.844 6.273 2.379 1 97 87 GLU A N 1
ATOM 659 C CA . GLU A 1 87 ? -28.125 5.879 2.957 1 97 87 GLU A CA 1
ATOM 660 C C . GLU A 1 87 ? -28.906 4.969 2.008 1 97 87 GLU A C 1
ATOM 662 O O . GLU A 1 87 ? -28.656 4.977 0.798 1 97 87 GLU A O 1
ATOM 667 N N . PRO A 1 88 ? -29.812 4.121 2.586 1 97.12 88 PRO A N 1
ATOM 668 C CA . PRO A 1 88 ? -30.625 3.27 1.71 1 97.12 88 PRO A CA 1
ATOM 669 C C . PRO A 1 88 ? -31.281 4.051 0.58 1 97.12 88 PRO A C 1
ATOM 671 O O . PRO A 1 88 ? -31.984 5.039 0.833 1 97.12 88 PRO A O 1
ATOM 674 N N . GLY A 1 89 ? -31.016 3.588 -0.646 1 96.44 89 GLY A N 1
ATOM 675 C CA . GLY A 1 89 ? -31.656 4.191 -1.808 1 96.44 89 GLY A CA 1
ATOM 676 C C . GLY A 1 89 ? -31 5.492 -2.232 1 96.44 89 GLY A C 1
ATOM 677 O O . GLY A 1 89 ? -31.484 6.16 -3.154 1 96.44 89 GLY A O 1
ATOM 678 N N . GLN A 1 90 ? -30.016 5.953 -1.628 1 97.06 90 GLN A N 1
ATOM 679 C CA . GLN A 1 90 ? -29.328 7.203 -1.934 1 97.06 90 GLN A CA 1
ATOM 680 C C . GLN A 1 90 ? -27.953 6.941 -2.551 1 97.06 90 GLN A C 1
ATOM 682 O O . GLN A 1 90 ? -27.406 5.852 -2.4 1 97.06 90 GLN A O 1
ATOM 687 N N . PRO A 1 91 ? -27.453 7.938 -3.244 1 97.06 91 PRO A N 1
ATOM 688 C CA . PRO A 1 91 ? -26.125 7.762 -3.854 1 97.06 91 PRO A CA 1
ATOM 689 C C . PRO A 1 91 ? -25 7.75 -2.824 1 97.06 91 PRO A C 1
ATOM 691 O O . PRO A 1 91 ? -25.188 8.203 -1.692 1 97.06 91 PRO A O 1
ATOM 694 N N . TRP A 1 92 ? -23.906 7.273 -3.24 1 97.81 92 TRP A N 1
ATOM 695 C CA . TRP A 1 92 ? -22.703 7.25 -2.404 1 97.81 92 TRP A CA 1
ATOM 696 C C . TRP A 1 92 ? -22.188 8.664 -2.154 1 97.81 92 TRP A C 1
ATOM 698 O O . TRP A 1 92 ? -22.234 9.516 -3.049 1 97.81 92 TRP A O 1
ATOM 708 N N . ARG A 1 93 ? -21.625 8.844 -0.935 1 97.81 93 ARG A N 1
ATOM 709 C CA . ARG A 1 93 ? -21 10.109 -0.557 1 97.81 93 ARG A CA 1
ATOM 710 C C . ARG A 1 93 ? -19.703 9.875 0.21 1 97.81 93 ARG A C 1
ATOM 712 O O . ARG A 1 93 ? -19.594 8.914 0.979 1 97.81 93 ARG A O 1
ATOM 719 N N . TRP A 1 94 ? -18.859 10.82 -0.02 1 97.62 94 TRP A N 1
ATOM 720 C CA . TRP A 1 94 ? -17.625 10.805 0.762 1 97.62 94 TRP A CA 1
ATOM 721 C C . TRP A 1 94 ? -17.891 11.219 2.205 1 97.62 94 TRP A C 1
ATOM 723 O O . TRP A 1 94 ? -18.906 11.859 2.498 1 97.62 94 TRP A O 1
ATOM 733 N N . VAL A 1 95 ? -16.922 10.922 3.074 1 97.12 95 VAL A N 1
ATOM 734 C CA . VAL A 1 95 ? -17.078 11.195 4.5 1 97.12 95 VAL A CA 1
ATOM 735 C C . VAL A 1 95 ? -17.125 12.703 4.734 1 97.12 95 VAL A C 1
ATOM 737 O O . VAL A 1 95 ? -17.594 13.156 5.781 1 97.12 95 VAL A O 1
ATOM 740 N N . ASP A 1 96 ? -16.625 13.445 3.873 1 93.94 96 ASP A N 1
ATOM 741 C CA . ASP A 1 96 ? -16.672 14.891 4.039 1 93.94 96 ASP A CA 1
ATOM 742 C C . ASP A 1 96 ? -17.984 15.453 3.49 1 93.94 96 ASP A C 1
ATOM 744 O O . ASP A 1 96 ? -18.203 16.672 3.496 1 93.94 96 ASP A O 1
ATOM 748 N N . GLY A 1 97 ? -18.781 14.602 2.939 1 94.69 97 GLY A N 1
ATOM 749 C CA . GLY A 1 97 ? -20.109 15.008 2.512 1 94.69 97 GLY A CA 1
ATOM 750 C C . GLY A 1 97 ? -20.219 15.211 1.012 1 94.69 97 GLY A C 1
ATOM 751 O O . GLY A 1 97 ? -21.328 15.312 0.47 1 94.69 97 GLY A O 1
ATOM 752 N N . THR A 1 98 ? -19.125 15.227 0.286 1 95.06 98 THR A N 1
ATOM 753 C CA . THR A 1 98 ? -19.156 15.461 -1.152 1 95.06 98 THR A CA 1
ATOM 754 C C . THR A 1 98 ? -19.625 14.211 -1.896 1 95.06 98 THR A C 1
ATOM 756 O O . THR A 1 98 ? -19.516 13.102 -1.377 1 95.06 98 THR A O 1
ATOM 759 N N . ALA A 1 99 ? -20.141 14.469 -3.076 1 95.25 99 ALA A N 1
ATOM 760 C CA . ALA A 1 99 ? -20.688 13.375 -3.879 1 95.25 99 ALA A CA 1
ATOM 761 C C . ALA A 1 99 ? -19.578 12.516 -4.469 1 95.25 99 ALA A C 1
ATOM 763 O O . ALA A 1 99 ? -18.531 13.031 -4.883 1 95.25 99 ALA A O 1
ATOM 764 N N . PHE A 1 100 ? -19.859 11.266 -4.516 1 96.19 100 PHE A N 1
ATOM 765 C CA . PHE A 1 100 ? -18.969 10.344 -5.203 1 96.19 100 PHE A CA 1
ATOM 766 C C . PHE A 1 100 ? -19.125 10.469 -6.715 1 96.19 100 PHE A C 1
ATOM 768 O O . PHE A 1 100 ? -20.25 10.453 -7.234 1 96.19 100 PHE A O 1
ATOM 775 N N . ASN A 1 101 ? -17.938 10.57 -7.344 1 91.88 101 ASN A N 1
ATOM 776 C CA . ASN A 1 101 ? -17.969 10.844 -8.773 1 91.88 101 ASN A CA 1
ATOM 777 C C . ASN A 1 101 ? -17.859 9.562 -9.594 1 91.88 101 ASN A C 1
ATOM 779 O O . ASN A 1 101 ? -17.562 9.609 -10.789 1 91.88 101 ASN A O 1
ATOM 783 N N . HIS A 1 102 ? -17.984 8.43 -9.062 1 90.25 102 HIS A N 1
ATOM 784 C CA . HIS A 1 102 ? -17.984 7.141 -9.742 1 90.25 102 HIS A CA 1
ATOM 785 C C . HIS A 1 102 ? -16.641 6.879 -10.414 1 90.25 102 HIS A C 1
ATOM 787 O O . HIS A 1 102 ? -16.594 6.441 -11.57 1 90.25 102 HIS A O 1
ATOM 793 N N . LEU A 1 103 ? -15.594 7.312 -9.719 1 85.69 103 LEU A N 1
ATOM 794 C CA . LEU A 1 103 ? -14.234 7.113 -10.219 1 85.69 103 LEU A CA 1
ATOM 795 C C . LEU A 1 103 ? -13.914 5.629 -10.344 1 85.69 103 LEU A C 1
ATOM 797 O O . LEU A 1 103 ? -13.023 5.242 -11.109 1 85.69 103 LEU A O 1
ATOM 801 N N . PHE A 1 104 ? -14.555 4.84 -9.586 1 87.81 104 PHE A N 1
ATOM 802 C CA . PHE A 1 104 ? -14.422 3.387 -9.578 1 87.81 104 PHE A CA 1
ATOM 803 C C . PHE A 1 104 ? -15.734 2.721 -9.188 1 87.81 104 PHE A C 1
ATOM 805 O O . PHE A 1 104 ? -16.688 3.395 -8.773 1 87.81 104 PHE A O 1
ATOM 812 N N . GLU A 1 105 ? -15.734 1.47 -9.477 1 93.06 105 GLU A N 1
ATOM 813 C CA . GLU A 1 105 ? -16.938 0.712 -9.117 1 93.06 105 GLU A C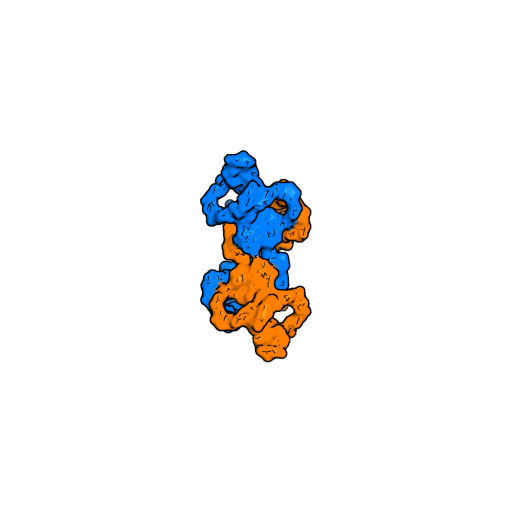A 1
ATOM 814 C C . GLU A 1 105 ? -16.906 0.318 -7.645 1 93.06 105 GLU A C 1
ATOM 816 O O . GLU A 1 105 ? -15.867 -0.072 -7.117 1 93.06 105 GLU A O 1
ATOM 821 N N . ILE A 1 106 ? -18.016 0.476 -7.004 1 96.31 106 ILE A N 1
ATOM 822 C CA . ILE A 1 106 ? -18.203 -0.042 -5.652 1 96.31 106 ILE A CA 1
ATOM 823 C C . ILE A 1 106 ? -19.062 -1.298 -5.695 1 96.31 106 ILE A C 1
ATOM 825 O O . ILE A 1 106 ? -20.25 -1.235 -6.07 1 96.31 106 ILE A O 1
ATOM 829 N N . ARG A 1 107 ? -18.5 -2.404 -5.336 1 97.12 107 ARG A N 1
ATOM 830 C CA . ARG A 1 107 ? -19.188 -3.689 -5.457 1 97.12 107 ARG A CA 1
ATOM 831 C C . ARG A 1 107 ? -20.031 -3.98 -4.219 1 97.12 107 ARG A C 1
ATOM 833 O O . ARG A 1 107 ? -19.688 -3.549 -3.115 1 97.12 107 ARG A O 1
ATOM 840 N N . GLY A 1 108 ? -21.094 -4.746 -4.406 1 97.19 108 GLY A N 1
ATOM 841 C CA . GLY A 1 108 ? -21.922 -5.176 -3.297 1 97.19 108 GLY A CA 1
ATOM 842 C C . GLY A 1 108 ? -23.125 -4.27 -3.068 1 97.19 108 GLY A C 1
ATOM 843 O O . GLY A 1 108 ? -23.297 -3.268 -3.766 1 97.19 108 GLY A O 1
ATOM 844 N N . ALA A 1 109 ? -23.938 -4.637 -2.074 1 97.06 109 ALA A N 1
ATOM 845 C CA . ALA A 1 109 ? -25.188 -3.918 -1.831 1 97.06 109 ALA A CA 1
ATOM 846 C C . ALA A 1 109 ? -25.172 -3.248 -0.46 1 97.06 109 ALA A C 1
ATOM 848 O O . ALA A 1 109 ? -26.203 -2.779 0.018 1 97.06 109 ALA A O 1
ATOM 849 N N . GLY A 1 110 ? -24.031 -3.23 0.137 1 98.25 110 GLY A N 1
ATOM 850 C CA . GLY A 1 110 ? -23.938 -2.643 1.464 1 98.25 110 GLY A CA 1
ATOM 851 C C . GLY A 1 110 ? -24.016 -1.128 1.454 1 98.25 110 GLY A C 1
ATOM 852 O O . GLY A 1 110 ? -24.234 -0.52 0.403 1 98.25 110 GLY A O 1
ATOM 853 N N . LEU A 1 111 ? -23.906 -0.548 2.633 1 98.75 111 LEU A N 1
ATOM 854 C CA . LEU A 1 111 ? -24.094 0.893 2.768 1 98.75 111 LEU A CA 1
ATOM 855 C C . LEU A 1 111 ? -22.766 1.572 3.115 1 98.75 111 LEU A C 1
ATOM 857 O O . LEU A 1 111 ? -22.656 2.799 3.047 1 98.75 111 LEU A O 1
ATOM 861 N N . CYS A 1 112 ? -21.812 0.773 3.504 1 98.88 112 CYS A N 1
ATOM 862 C CA . CYS A 1 112 ? -20.484 1.278 3.836 1 98.88 112 CYS A CA 1
ATOM 863 C C . CYS A 1 112 ? -19.406 0.559 3.029 1 98.88 112 CYS A C 1
ATOM 865 O O . CYS A 1 112 ? -19.5 -0.649 2.807 1 98.88 112 CYS A O 1
ATOM 867 N N . ALA A 1 113 ? -18.391 1.344 2.621 1 98.44 113 ALA A N 1
ATOM 868 C CA . ALA A 1 113 ? -17.422 0.796 1.67 1 98.44 113 ALA A CA 1
ATOM 869 C C . ALA A 1 113 ? -16.141 0.381 2.373 1 98.44 113 ALA A C 1
ATOM 871 O O . ALA A 1 113 ? -15.773 0.955 3.4 1 98.44 113 ALA A O 1
ATOM 872 N N . TYR A 1 114 ? -15.531 -0.64 1.818 1 97.62 114 TYR A N 1
ATOM 873 C CA . TYR A 1 114 ? -14.234 -1.098 2.287 1 97.62 114 TYR A CA 1
ATOM 874 C C . TYR A 1 114 ? -13.352 -1.531 1.12 1 97.62 114 TYR A C 1
ATOM 876 O O . TYR A 1 114 ? -13.859 -1.888 0.053 1 97.62 114 TYR A O 1
ATOM 884 N N . LEU A 1 115 ? -12.07 -1.386 1.308 1 93.75 115 LEU A N 1
ATOM 885 C CA . LEU A 1 115 ? -11.07 -1.748 0.308 1 93.75 115 LEU A CA 1
ATOM 886 C C . LEU A 1 115 ? -10.531 -3.15 0.564 1 93.75 115 LEU A C 1
ATOM 888 O O . LEU A 1 115 ? -10.156 -3.48 1.692 1 93.75 115 LEU A O 1
ATOM 892 N N . ASP A 1 116 ? -10.648 -4.016 -0.41 1 89 116 ASP A N 1
ATOM 893 C CA . ASP A 1 116 ? -10.086 -5.363 -0.355 1 89 116 ASP A CA 1
ATOM 894 C C . ASP A 1 116 ? -9.25 -5.66 -1.594 1 89 116 ASP A C 1
ATOM 896 O O . ASP A 1 116 ? -9.781 -6.059 -2.631 1 89 116 ASP A O 1
ATOM 900 N N . ASP A 1 117 ? -7.957 -5.512 -1.382 1 78.5 117 ASP A N 1
ATOM 901 C CA . ASP A 1 117 ? -7.008 -5.863 -2.434 1 78.5 117 ASP A CA 1
ATOM 902 C C . ASP A 1 117 ? -7.27 -5.055 -3.701 1 78.5 117 ASP A C 1
ATOM 904 O O . ASP A 1 117 ? -7.457 -5.625 -4.781 1 78.5 117 ASP A O 1
ATOM 908 N N . GLY A 1 118 ? -7.363 -3.82 -3.529 1 81.31 118 GLY A N 1
ATOM 909 C CA . GLY A 1 118 ? -7.453 -2.906 -4.656 1 81.31 118 GLY A CA 1
ATOM 910 C C . GLY A 1 118 ? -8.867 -2.734 -5.172 1 81.31 118 GLY A C 1
ATOM 911 O O . GLY A 1 118 ? -9.117 -1.938 -6.082 1 81.31 118 GLY A O 1
ATOM 912 N N . VAL A 1 119 ? -9.805 -3.486 -4.664 1 86.81 119 VAL A N 1
ATOM 913 C CA . VAL A 1 119 ? -11.203 -3.406 -5.082 1 86.81 119 VAL A CA 1
ATOM 914 C C . VAL A 1 119 ? -12.039 -2.777 -3.971 1 86.81 119 VAL A C 1
ATOM 916 O O . VAL A 1 119 ? -11.867 -3.102 -2.793 1 86.81 119 VAL A O 1
ATOM 919 N N . VAL A 1 120 ? -12.891 -1.828 -4.355 1 94.44 120 VAL A N 1
ATOM 920 C CA . VAL A 1 120 ? -13.773 -1.219 -3.367 1 94.44 120 VAL A CA 1
ATOM 921 C C . VAL A 1 120 ? -15.086 -1.987 -3.309 1 94.44 120 VAL A C 1
ATOM 923 O O . VAL A 1 120 ? -15.789 -2.107 -4.316 1 94.44 120 VAL A O 1
ATOM 926 N N . ASN A 1 121 ? -15.344 -2.557 -2.199 1 97.62 121 ASN A N 1
ATOM 927 C CA . ASN A 1 121 ? -16.547 -3.314 -1.911 1 97.62 121 ASN A CA 1
ATOM 928 C C . ASN A 1 121 ? -17.438 -2.598 -0.896 1 97.62 121 ASN A C 1
ATOM 930 O O . ASN A 1 121 ? -17.078 -1.529 -0.397 1 97.62 121 ASN A O 1
ATOM 934 N N . SER A 1 122 ? -18.656 -3.176 -0.656 1 98.44 122 SER A N 1
ATOM 935 C CA . SER A 1 122 ? -19.547 -2.596 0.338 1 98.44 122 SER A CA 1
ATOM 936 C C . SER A 1 122 ? -20.109 -3.668 1.266 1 98.44 122 SER A C 1
ATOM 938 O O . SER A 1 122 ? -20.203 -4.84 0.888 1 98.44 122 SER A O 1
ATOM 940 N N . ALA A 1 123 ? -20.391 -3.281 2.475 1 98.5 123 ALA A N 1
ATOM 941 C CA . ALA A 1 123 ? -20.922 -4.168 3.502 1 98.5 123 ALA A CA 1
ATOM 942 C C . ALA A 1 123 ? -21.766 -3.391 4.508 1 98.5 123 ALA A C 1
ATOM 944 O O . ALA A 1 123 ? -21.906 -2.168 4.406 1 98.5 123 ALA A O 1
ATOM 945 N N . GLY A 1 124 ? -22.438 -4.172 5.438 1 98.62 124 GLY A N 1
ATOM 946 C CA . GLY A 1 124 ? -23.094 -3.508 6.555 1 98.62 124 GLY A CA 1
ATOM 947 C C . GLY A 1 124 ? -22.141 -2.703 7.418 1 98.62 124 GLY A C 1
ATOM 948 O O . GLY A 1 124 ? -21.047 -3.168 7.746 1 98.62 124 GLY A O 1
ATOM 949 N N . CYS A 1 125 ? -22.594 -1.616 7.801 1 98.69 125 CYS A N 1
ATOM 950 C CA . CYS A 1 125 ? -21.734 -0.651 8.469 1 98.69 125 CYS A CA 1
ATOM 951 C C . CYS A 1 125 ? -21.328 -1.146 9.852 1 98.69 125 CYS A C 1
ATOM 953 O O . CYS A 1 125 ? -20.359 -0.663 10.43 1 98.69 125 CYS A O 1
ATOM 955 N N . ASP A 1 126 ? -22 -2.057 10.32 1 98.62 126 ASP A N 1
ATOM 956 C CA . ASP A 1 126 ? -21.766 -2.529 11.688 1 98.62 126 ASP A CA 1
ATOM 957 C C . ASP A 1 126 ? -20.766 -3.688 11.695 1 98.62 126 ASP A C 1
ATOM 959 O O . ASP A 1 126 ? -20.344 -4.129 12.766 1 98.62 126 ASP A O 1
ATOM 963 N N . THR A 1 127 ? -20.406 -4.156 10.523 1 98.25 127 THR A N 1
ATOM 964 C CA . THR A 1 127 ? -19.438 -5.25 10.438 1 98.25 127 THR A CA 1
ATOM 965 C C . THR A 1 127 ? -18.078 -4.797 10.93 1 98.25 127 THR A C 1
ATOM 967 O O . THR A 1 127 ? -17.75 -3.609 10.867 1 98.25 127 THR A O 1
ATOM 970 N N . GLU A 1 128 ? -17.359 -5.73 11.539 1 98.06 128 GLU A N 1
ATOM 971 C CA . GLU A 1 128 ? -16.016 -5.41 12.039 1 98.06 128 GLU A CA 1
ATOM 972 C C . GLU A 1 128 ? -14.961 -5.594 10.953 1 98.06 128 GLU A C 1
ATOM 974 O O . GLU A 1 128 ? -14.875 -6.66 10.344 1 98.06 128 GLU A O 1
ATOM 979 N N . ARG A 1 129 ? -14.156 -4.543 10.734 1 97.19 129 ARG A N 1
ATOM 980 C CA . ARG A 1 129 ? -13.055 -4.547 9.773 1 97.19 129 ARG A CA 1
ATOM 981 C C . ARG A 1 129 ? -11.922 -3.633 10.227 1 97.19 129 ARG A C 1
ATOM 983 O O . ARG A 1 129 ? -12.102 -2.826 11.148 1 97.19 129 ARG A O 1
ATOM 990 N N . LYS A 1 130 ? -10.805 -3.809 9.664 1 95.56 130 LYS A N 1
ATOM 991 C CA . LYS A 1 130 ? -9.75 -2.807 9.812 1 95.56 130 LYS A CA 1
ATOM 992 C C . LYS A 1 130 ? -10.102 -1.53 9.047 1 95.56 130 LYS A C 1
ATOM 994 O O . LYS A 1 130 ? -11.117 -1.469 8.359 1 95.56 130 LYS A O 1
ATOM 999 N N . TRP A 1 131 ? -9.281 -0.437 9.305 1 96.69 131 TRP A N 1
ATOM 1000 C CA . TRP A 1 131 ? -9.586 0.815 8.617 1 96.69 131 TRP A CA 1
ATOM 1001 C C . TRP A 1 131 ? -8.312 1.507 8.148 1 96.69 131 TRP A C 1
ATOM 1003 O O . TRP A 1 131 ? -7.227 1.259 8.688 1 96.69 131 TRP A O 1
ATOM 1013 N N . ALA A 1 132 ? -8.516 2.266 7.129 1 95.81 132 ALA A N 1
ATOM 1014 C CA . ALA A 1 132 ? -7.441 3.082 6.57 1 95.81 132 ALA A CA 1
ATOM 1015 C C . ALA A 1 132 ? -7.762 4.57 6.695 1 95.81 132 ALA A C 1
ATOM 1017 O O . ALA A 1 132 ? -8.797 5.031 6.219 1 95.81 132 ALA A O 1
ATOM 1018 N N . CYS A 1 133 ? -6.832 5.289 7.316 1 96.62 133 CYS A N 1
ATOM 1019 C CA . CYS A 1 133 ? -6.949 6.738 7.43 1 96.62 133 CYS A CA 1
ATOM 1020 C C . CYS A 1 133 ? -6.031 7.438 6.434 1 96.62 133 CYS A C 1
ATOM 1022 O O . CYS A 1 133 ? -5.004 6.887 6.035 1 96.62 133 CYS A O 1
ATOM 1024 N N . SER A 1 134 ? -6.449 8.648 6.121 1 94.88 134 SER A N 1
ATOM 1025 C CA . SER A 1 134 ? -5.559 9.492 5.328 1 94.88 134 SER A CA 1
ATOM 1026 C C . SER A 1 134 ? -5.668 10.953 5.742 1 94.88 134 SER A C 1
ATOM 1028 O O . SER A 1 134 ? -6.734 11.406 6.168 1 94.88 134 SER A O 1
ATOM 1030 N N . LYS A 1 135 ? -4.531 11.648 5.648 1 91.62 135 LYS A N 1
ATOM 1031 C CA . LYS A 1 135 ? -4.453 13.094 5.863 1 91.62 135 LYS A CA 1
ATOM 1032 C C . LYS A 1 135 ? -3.322 13.711 5.047 1 91.62 135 LYS A C 1
ATOM 1034 O O . LYS A 1 135 ? -2.494 12.992 4.48 1 91.62 135 LYS A O 1
ATOM 1039 N N . LEU A 1 136 ? -3.412 15.008 4.945 1 85 136 LEU A N 1
ATOM 1040 C CA . LEU A 1 136 ? -2.318 15.695 4.266 1 85 136 LEU A CA 1
ATOM 1041 C C . LEU A 1 136 ? -1.021 15.562 5.059 1 85 136 LEU A C 1
ATOM 1043 O O . LEU A 1 136 ? -1.035 15.586 6.289 1 85 136 LEU A O 1
ATOM 1047 N N . ASP A 1 137 ? 0.004 15.453 4.305 1 76.56 137 ASP A N 1
ATOM 1048 C CA . ASP A 1 137 ? 1.289 15.383 4.992 1 76.56 137 ASP A CA 1
ATOM 1049 C C . ASP A 1 137 ? 1.72 16.75 5.5 1 76.56 137 ASP A C 1
ATOM 1051 O O . ASP A 1 137 ? 1.156 17.781 5.102 1 76.56 137 ASP A O 1
ATOM 1055 N N . GLY A 1 138 ? 2.432 16.719 6.609 1 65.75 138 GLY A N 1
ATOM 1056 C CA . GLY A 1 138 ? 2.85 17.953 7.25 1 65.75 138 GLY A CA 1
ATOM 1057 C C . GLY A 1 138 ? 3.426 18.969 6.273 1 65.75 138 GLY A C 1
ATOM 1058 O O . GLY A 1 138 ? 3.24 20.172 6.441 1 65.75 138 GLY A O 1
ATOM 1059 N N . GLU A 1 139 ? 4.035 18.453 5.238 1 60.34 139 GLU A N 1
ATOM 1060 C CA . GLU A 1 139 ? 4.645 19.359 4.277 1 60.34 139 GLU A CA 1
ATOM 1061 C C . GLU A 1 139 ? 3.582 20.047 3.426 1 60.34 139 GLU A C 1
ATOM 1063 O O . GLU A 1 139 ? 3.674 21.25 3.164 1 60.34 139 GLU A O 1
ATOM 1068 N N . THR A 1 140 ? 2.77 19.188 2.986 1 60.19 140 THR A N 1
ATOM 1069 C CA . THR A 1 140 ? 1.713 19.734 2.137 1 60.19 140 THR A CA 1
ATOM 1070 C C . THR A 1 140 ? 0.725 20.547 2.957 1 60.19 140 THR A C 1
ATOM 1072 O O . THR A 1 140 ? 0.089 21.469 2.434 1 60.19 140 THR A O 1
ATOM 1075 N N . ARG A 1 141 ? 0.656 20.094 4.215 1 58.38 141 ARG A N 1
ATOM 1076 C CA . ARG A 1 141 ? -0.185 20.922 5.074 1 58.38 141 ARG A CA 1
ATOM 1077 C C . ARG A 1 141 ? 0.384 22.328 5.203 1 58.38 141 ARG A C 1
ATOM 1079 O O . ARG A 1 141 ? -0.365 23.312 5.215 1 58.38 141 ARG A O 1
ATOM 1086 N N . GLY A 1 142 ? 1.725 22.281 5.406 1 51.75 142 GLY A N 1
ATOM 1087 C CA . GLY A 1 142 ? 2.416 23.562 5.527 1 51.75 142 GLY A CA 1
ATOM 1088 C C . GLY A 1 142 ? 2.352 24.406 4.266 1 51.75 142 GLY A C 1
ATOM 1089 O O . GLY A 1 142 ? 2.223 25.625 4.336 1 51.75 142 GLY A O 1
ATOM 1090 N N . LYS A 1 143 ? 2.746 23.656 3.143 1 48.78 143 LYS A N 1
ATOM 1091 C CA . LYS A 1 143 ? 2.68 24.422 1.901 1 48.78 143 LYS A CA 1
ATOM 1092 C C . LYS A 1 143 ? 1.306 25.062 1.724 1 48.78 143 LYS A C 1
ATOM 1094 O O . LYS A 1 143 ? 1.178 26.109 1.067 1 48.78 143 LYS A O 1
ATOM 1099 N N . GLN A 1 144 ? 0.16 24.297 1.931 1 44.03 144 GLN A N 1
ATOM 1100 C CA . GLN A 1 144 ? -1.087 25.047 1.905 1 44.03 144 GLN A CA 1
ATOM 1101 C C . GLN A 1 144 ? -1.044 26.219 2.893 1 44.03 144 GLN A C 1
ATOM 1103 O O . GLN A 1 144 ? -1.836 27.156 2.789 1 44.03 144 GLN A O 1
ATOM 1108 N N . ARG A 1 145 ? -0.362 26.234 4.031 1 40.44 145 ARG A N 1
ATOM 1109 C CA . ARG A 1 145 ? 0.161 27.453 4.641 1 40.44 145 ARG A CA 1
ATOM 1110 C C . ARG A 1 145 ? 1.521 27.828 4.055 1 40.44 145 ARG A C 1
ATOM 1112 O O . ARG A 1 145 ? 2.17 26.984 3.414 1 40.44 145 ARG A O 1
ATOM 1119 N N . ALA A 1 146 ? 2.457 28.953 4.316 1 33.31 146 ALA A N 1
ATOM 1120 C CA . ALA A 1 146 ? 3.666 29.391 3.623 1 33.31 146 ALA A CA 1
ATOM 1121 C C . ALA A 1 146 ? 4.602 28.203 3.365 1 33.31 146 ALA A C 1
ATOM 1123 O O . ALA A 1 146 ? 4.723 27.312 4.199 1 33.31 146 ALA A O 1
ATOM 1124 N N . PRO A 1 147 ? 5.07 28 2.057 1 35.34 147 PRO A N 1
ATOM 1125 C CA . PRO A 1 147 ? 5.859 27.016 1.307 1 35.34 147 PRO A CA 1
ATOM 1126 C C . PRO A 1 147 ? 7.074 26.516 2.084 1 35.34 147 PRO A C 1
ATOM 1128 O O . PRO A 1 147 ? 7.844 25.703 1.573 1 35.34 147 PRO A O 1
ATOM 1131 N N . GLN A 1 148 ? 7.293 26.578 3.473 1 31.73 148 GLN A N 1
ATOM 1132 C CA . GLN A 1 148 ? 8.695 26.656 3.871 1 31.73 148 GLN A CA 1
ATOM 1133 C C . GLN A 1 148 ? 9.352 25.281 3.82 1 31.73 148 GLN A C 1
ATOM 1135 O O . GLN A 1 148 ? 10.547 25.141 4.094 1 31.73 148 GLN A O 1
ATOM 1140 N N . CYS A 1 149 ? 9.07 24.281 2.793 1 27.97 149 CYS A N 1
ATOM 1141 C CA . CYS A 1 149 ? 10.148 23.344 3.059 1 27.97 149 CYS A CA 1
ATOM 1142 C C . CYS A 1 149 ? 11.508 24 2.869 1 27.97 149 CYS A C 1
ATOM 1144 O O . CYS A 1 149 ? 11.664 24.875 2.016 1 27.97 149 CYS A O 1
ATOM 1146 N N . LEU B 1 1 ? 39.531 69.625 29.703 1 26.47 1 LEU B N 1
ATOM 1147 C CA . LEU B 1 1 ? 38.625 68.562 30.188 1 26.47 1 LEU B CA 1
ATOM 1148 C C . LEU B 1 1 ? 37.781 68.062 29.031 1 26.47 1 LEU B C 1
ATOM 1150 O O . LEU B 1 1 ? 36.562 67.812 29.188 1 26.47 1 LEU B O 1
ATOM 1154 N N . CYS B 1 2 ? 38.312 68 27.766 1 29.84 2 CYS B N 1
ATOM 1155 C CA . CYS B 1 2 ? 37.688 67.562 26.531 1 29.84 2 CYS B CA 1
ATOM 1156 C C . CYS B 1 2 ? 37.219 66.125 26.703 1 29.84 2 CYS B C 1
ATOM 1158 O O . CYS B 1 2 ? 38 65.25 27.141 1 29.84 2 CYS B O 1
ATOM 1160 N N . THR B 1 3 ? 35.875 65.812 26.922 1 28.5 3 THR B N 1
ATOM 1161 C CA . THR B 1 3 ? 34.906 64.75 27.109 1 28.5 3 THR B CA 1
ATOM 1162 C C . THR B 1 3 ? 34.969 63.812 25.922 1 28.5 3 THR B C 1
ATOM 1164 O O . THR B 1 3 ? 34.719 64.188 24.781 1 28.5 3 THR B O 1
ATOM 1167 N N . ASN B 1 4 ? 36.062 63.031 25.734 1 31.73 4 ASN B N 1
ATOM 1168 C CA . ASN B 1 4 ? 36.25 62.031 24.672 1 31.73 4 ASN B CA 1
ATOM 1169 C C . ASN B 1 4 ? 35.031 61.125 24.578 1 31.73 4 ASN B C 1
ATOM 1171 O O . ASN B 1 4 ? 34.688 60.406 25.547 1 31.73 4 ASN B O 1
ATOM 1175 N N . HIS B 1 5 ? 34.031 61.5 23.797 1 31.97 5 HIS B N 1
ATOM 1176 C CA . HIS B 1 5 ? 32.812 60.781 23.469 1 31.97 5 HIS B CA 1
ATOM 1177 C C . HIS B 1 5 ? 33.125 59.375 22.938 1 31.97 5 HIS B C 1
ATOM 1179 O O . HIS B 1 5 ? 33.781 59.25 21.891 1 31.97 5 HIS B O 1
ATOM 1185 N N . LYS B 1 6 ? 33.562 58.5 23.828 1 34.09 6 LYS B N 1
ATOM 1186 C CA . LYS B 1 6 ? 33.781 57.094 23.469 1 34.09 6 LYS B CA 1
ATOM 1187 C C . LYS B 1 6 ? 32.562 56.531 22.766 1 34.09 6 LYS B C 1
ATOM 1189 O O . LYS B 1 6 ? 31.453 56.562 23.297 1 34.09 6 LYS B O 1
ATOM 1194 N N . ALA B 1 7 ? 32.562 56.625 21.375 1 35.66 7 ALA B N 1
ATOM 1195 C CA . ALA B 1 7 ? 31.594 56 20.469 1 35.66 7 ALA B CA 1
ATOM 1196 C C . ALA B 1 7 ? 31.297 54.562 20.875 1 35.66 7 ALA B C 1
ATOM 1198 O O . ALA B 1 7 ? 32.219 53.75 21.062 1 35.66 7 ALA B O 1
ATOM 1199 N N . ILE B 1 8 ? 30.328 54.406 21.797 1 34.59 8 ILE B N 1
ATOM 1200 C CA . ILE B 1 8 ? 29.719 53.094 22.141 1 34.59 8 ILE B CA 1
ATOM 1201 C C . ILE B 1 8 ? 29.422 52.312 20.859 1 34.59 8 ILE B C 1
ATOM 1203 O O . ILE B 1 8 ? 28.609 52.75 20.031 1 34.59 8 ILE B O 1
ATOM 1207 N N . TYR B 1 9 ? 30.516 51.844 20.156 1 32.06 9 TYR B N 1
ATOM 1208 C CA . TYR B 1 9 ? 30.281 50.969 19.031 1 32.06 9 TYR B CA 1
ATOM 1209 C C . TYR B 1 9 ? 29.172 49.969 19.375 1 32.06 9 TYR B C 1
ATOM 1211 O O . TYR B 1 9 ? 29.203 49.312 20.422 1 32.06 9 TYR B O 1
ATOM 1219 N N . GLY B 1 10 ? 27.953 50.406 19.078 1 31.64 10 GLY B N 1
ATOM 1220 C CA . GLY B 1 10 ? 26.797 49.562 19.203 1 31.64 10 GLY B CA 1
ATOM 1221 C C . GLY B 1 10 ? 27.062 48.125 18.75 1 31.64 10 GLY B C 1
ATOM 1222 O O . GLY B 1 10 ? 27.812 47.906 17.797 1 31.64 10 GLY B O 1
ATOM 1223 N N . ALA B 1 11 ? 27.25 47.25 19.781 1 35.94 11 ALA B N 1
ATOM 1224 C CA . ALA B 1 11 ? 27.234 45.781 19.578 1 35.94 11 ALA B CA 1
ATOM 1225 C C . ALA B 1 11 ? 26.234 45.406 18.5 1 35.94 11 ALA B C 1
ATOM 1227 O O . ALA B 1 11 ? 25.062 45.781 18.562 1 35.94 11 ALA B O 1
ATOM 1228 N N . ALA B 1 12 ? 26.734 45.406 17.203 1 36.5 12 ALA B N 1
ATOM 1229 C CA . ALA B 1 12 ? 25.906 44.812 16.172 1 36.5 12 ALA B CA 1
ATOM 1230 C C . ALA B 1 12 ? 25.188 43.562 16.688 1 36.5 12 ALA B C 1
ATOM 1232 O O . ALA B 1 12 ? 25.828 42.688 17.312 1 36.5 12 ALA B O 1
ATOM 1233 N N . ILE B 1 13 ? 24.016 43.719 17.328 1 35.44 13 ILE B N 1
ATOM 1234 C CA . ILE B 1 13 ? 23.125 42.594 17.578 1 35.44 13 ILE B CA 1
ATOM 1235 C C . ILE B 1 13 ? 23.234 41.594 16.438 1 35.44 13 ILE B C 1
ATOM 1237 O O . ILE B 1 13 ? 22.922 41.906 15.289 1 35.44 13 ILE B O 1
ATOM 1241 N N . LYS B 1 14 ? 24.375 40.906 16.375 1 34.97 14 LYS B N 1
ATOM 1242 C CA . LYS B 1 14 ? 24.344 39.812 15.406 1 34.97 14 LYS B CA 1
ATOM 1243 C C . LYS B 1 14 ? 22.969 39.156 15.352 1 34.97 14 LYS B C 1
ATOM 1245 O O . LYS B 1 14 ? 22.391 38.844 16.391 1 34.97 14 LYS B O 1
ATOM 1250 N N . PRO B 1 15 ? 22.172 39.65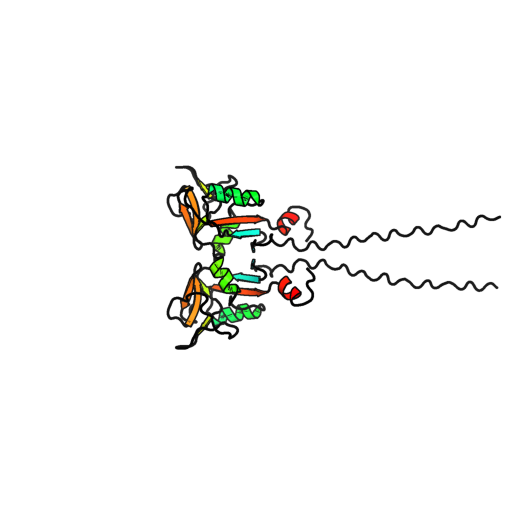6 14.383 1 29.67 15 PRO B N 1
ATOM 1251 C CA . PRO B 1 15 ? 20.906 38.906 14.344 1 29.67 15 PRO B CA 1
ATOM 1252 C C . PRO B 1 15 ? 21.078 37.438 14.656 1 29.67 15 PRO B C 1
ATOM 1254 O O . PRO B 1 15 ? 22.125 36.844 14.336 1 29.67 15 PRO B O 1
ATOM 1257 N N . ASP B 1 16 ? 20.875 37.031 15.992 1 31.2 16 ASP B N 1
ATOM 1258 C CA . ASP B 1 16 ? 20.672 35.594 16.266 1 31.2 16 ASP B CA 1
ATOM 1259 C C . ASP B 1 16 ? 20.094 34.906 15.039 1 31.2 16 ASP B C 1
ATOM 1261 O O . ASP B 1 16 ? 18.969 35.188 14.625 1 31.2 16 ASP B O 1
ATOM 1265 N N . THR B 1 17 ? 20.891 34.969 13.977 1 30.05 17 THR B N 1
ATOM 1266 C CA . THR B 1 17 ? 20.453 34.125 12.875 1 30.05 17 THR B CA 1
ATOM 1267 C C . THR B 1 17 ? 19.812 32.844 13.406 1 30.05 17 THR B C 1
ATOM 1269 O O . THR B 1 17 ? 20.5 31.984 13.992 1 30.05 17 THR B O 1
ATOM 1272 N N . ALA B 1 18 ? 18.797 32.938 14.297 1 29.19 18 ALA B N 1
ATOM 1273 C CA . ALA B 1 18 ? 17.922 31.766 14.5 1 29.19 18 ALA B CA 1
ATOM 1274 C C . ALA B 1 18 ? 17.969 30.844 13.289 1 29.19 18 ALA B C 1
ATOM 1276 O O . ALA B 1 18 ? 17.75 31.281 12.156 1 29.19 18 ALA B O 1
ATOM 1277 N N . ALA B 1 19 ? 19.016 29.984 13.219 1 31.86 19 ALA B N 1
ATOM 1278 C CA . ALA B 1 19 ? 19.078 28.812 12.352 1 31.86 19 ALA B CA 1
ATOM 1279 C C . ALA B 1 19 ? 17.688 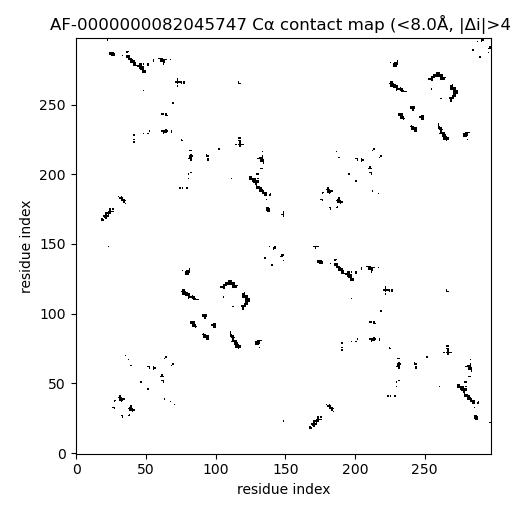28.406 11.867 1 31.86 19 ALA B C 1
ATOM 1281 O O . ALA B 1 19 ? 16.781 28.188 12.68 1 31.86 19 ALA B O 1
ATOM 1282 N N . LEU B 1 20 ? 17.219 29.078 10.883 1 32.66 20 LEU B N 1
ATOM 1283 C CA . LEU B 1 20 ? 16.094 28.531 10.148 1 32.66 20 LEU B CA 1
ATOM 1284 C C . LEU B 1 20 ? 16.047 27.016 10.266 1 32.66 20 LEU B C 1
ATOM 1286 O O . LEU B 1 20 ? 16.953 26.328 9.82 1 32.66 20 LEU B O 1
ATOM 1290 N N . ARG B 1 21 ? 15.805 26.531 11.516 1 33.06 21 ARG B N 1
ATOM 1291 C CA . ARG B 1 21 ? 15.414 25.125 11.648 1 33.06 21 ARG B CA 1
ATOM 1292 C C . ARG B 1 21 ? 14.898 24.578 10.32 1 33.06 21 ARG B C 1
ATOM 1294 O O . ARG B 1 21 ? 13.883 25.047 9.797 1 33.06 21 ARG B O 1
ATOM 1301 N N . ALA B 1 22 ? 15.781 24.438 9.344 1 34.66 22 ALA B N 1
ATOM 1302 C CA . ALA B 1 22 ? 15.391 23.656 8.18 1 34.66 22 ALA B CA 1
ATOM 1303 C C . ALA B 1 22 ? 14.273 22.688 8.523 1 34.66 22 ALA B C 1
ATOM 1305 O O . ALA B 1 22 ? 14.391 21.906 9.477 1 34.66 22 ALA B O 1
ATOM 1306 N N . SER B 1 23 ? 13.07 23.172 8.547 1 35.38 23 SER B N 1
ATOM 1307 C CA . SER B 1 23 ? 11.836 22.406 8.742 1 35.38 23 SER B CA 1
ATOM 1308 C C . SER B 1 23 ? 11.984 20.984 8.25 1 35.38 23 SER B C 1
ATOM 1310 O O . SER B 1 23 ? 12.422 20.75 7.113 1 35.38 23 SER B O 1
ATOM 1312 N N . ALA B 1 24 ? 12.625 20.047 8.969 1 39.59 24 ALA B N 1
ATOM 1313 C CA . ALA B 1 24 ? 12.539 18.609 8.711 1 39.59 24 ALA B CA 1
ATOM 1314 C C . ALA B 1 24 ? 11.344 18.297 7.812 1 39.59 24 ALA B C 1
ATOM 1316 O O . ALA B 1 24 ? 10.281 18.891 7.941 1 39.59 24 ALA B O 1
ATOM 1317 N N . ALA B 1 25 ? 11.477 18.281 6.523 1 44.88 25 ALA B N 1
ATOM 1318 C CA . ALA B 1 25 ? 10.344 17.844 5.707 1 44.88 25 ALA B CA 1
ATOM 1319 C C . ALA B 1 25 ? 9.312 17.094 6.547 1 44.88 25 ALA B C 1
ATOM 1321 O O . ALA B 1 25 ? 9.656 16.156 7.277 1 44.88 25 ALA B O 1
ATOM 1322 N N . PRO B 1 26 ? 8.32 17.797 7.145 1 49.88 26 PRO B N 1
ATOM 1323 C CA . PRO B 1 26 ? 7.297 17.234 8.023 1 49.88 26 PRO B CA 1
ATOM 1324 C C . PRO B 1 26 ? 6.852 15.836 7.59 1 49.88 26 PRO B C 1
ATOM 1326 O O . PRO B 1 26 ? 6.414 15.648 6.453 1 49.88 26 PRO B O 1
ATOM 1329 N N . CYS B 1 27 ? 7.73 14.711 7.844 1 63.03 27 CYS B N 1
ATOM 1330 C CA . CYS B 1 27 ? 7.391 13.305 7.695 1 63.03 27 CYS B CA 1
ATOM 1331 C C . CYS B 1 27 ? 6.086 12.977 8.414 1 63.03 27 CYS B C 1
ATOM 1333 O O . CYS B 1 27 ? 5.613 13.766 9.234 1 63.03 27 CYS B O 1
ATOM 1335 N N . CYS B 1 28 ? 5.262 12.094 7.895 1 76.69 28 CYS B N 1
ATOM 1336 C CA . CYS B 1 28 ? 4.066 11.586 8.562 1 76.69 28 CYS B CA 1
ATOM 1337 C C . CYS B 1 28 ? 4.375 11.148 9.984 1 76.69 28 CYS B C 1
ATOM 1339 O O . CYS B 1 28 ? 5.539 10.93 10.328 1 76.69 28 CYS B O 1
ATOM 1341 N N . ASP B 1 29 ? 3.371 11.414 10.797 1 79.62 29 ASP B N 1
ATOM 1342 C CA . ASP B 1 29 ? 3.479 10.898 12.156 1 79.62 29 ASP B CA 1
ATOM 1343 C C . ASP B 1 29 ? 4.02 9.477 12.164 1 79.62 29 ASP B C 1
ATOM 1345 O O . ASP B 1 29 ? 3.918 8.758 11.164 1 79.62 29 ASP B O 1
ATOM 1349 N N . GLU B 1 30 ? 4.664 9.133 13.273 1 75.56 30 GLU B N 1
ATOM 1350 C CA . GLU B 1 30 ? 5.121 7.754 13.422 1 75.56 30 GLU B CA 1
ATOM 1351 C C . GLU B 1 30 ? 3.99 6.766 13.156 1 75.56 30 GLU B C 1
ATOM 1353 O O . GLU B 1 30 ? 2.861 6.969 13.609 1 75.56 30 GLU B O 1
ATOM 1358 N N . GLY B 1 31 ? 4.285 5.73 12.445 1 77.88 31 GLY B N 1
ATOM 1359 C CA . GLY B 1 31 ? 3.291 4.711 12.148 1 77.88 31 GLY B CA 1
ATOM 1360 C C . GLY B 1 31 ? 2.469 5.012 10.914 1 77.88 31 GLY B C 1
ATOM 1361 O O . GLY B 1 31 ? 1.737 4.148 10.422 1 77.88 31 GLY B O 1
ATOM 1362 N N . TRP B 1 32 ? 2.625 6.262 10.508 1 84.19 32 TRP B N 1
ATOM 1363 C CA . TRP B 1 32 ? 1.947 6.652 9.273 1 84.19 32 TRP B CA 1
ATOM 1364 C C . TRP B 1 32 ? 2.887 6.547 8.078 1 84.19 32 TRP B C 1
ATOM 1366 O O . TRP B 1 32 ? 4.109 6.621 8.227 1 84.19 32 TRP B O 1
ATOM 1376 N N . ILE B 1 33 ? 2.211 6.348 6.93 1 81.44 33 ILE B N 1
ATOM 1377 C CA . ILE B 1 33 ? 2.967 6.18 5.695 1 81.44 33 ILE B CA 1
ATOM 1378 C C . ILE B 1 33 ? 2.775 7.406 4.805 1 81.44 33 ILE B C 1
ATOM 1380 O O . ILE B 1 33 ? 1.653 7.891 4.637 1 81.44 33 ILE B O 1
ATOM 1384 N N . THR B 1 34 ? 3.881 7.898 4.262 1 79 34 THR B N 1
ATOM 1385 C CA . THR B 1 34 ? 3.801 9.016 3.33 1 79 34 THR B CA 1
ATOM 1386 C C . THR B 1 34 ? 3.645 8.516 1.896 1 79 34 THR B C 1
ATOM 1388 O O . THR B 1 34 ? 4.406 7.652 1.448 1 79 34 THR B O 1
ATOM 1391 N N . PHE B 1 35 ? 2.6 8.984 1.249 1 78.19 35 PHE B N 1
ATOM 1392 C CA . PHE B 1 35 ? 2.373 8.609 -0.142 1 78.19 35 PHE B CA 1
ATOM 1393 C C . PHE B 1 35 ? 1.699 9.742 -0.907 1 78.19 35 PHE B C 1
ATOM 1395 O O . PHE B 1 35 ? 0.603 10.172 -0.546 1 78.19 35 PHE B O 1
ATOM 1402 N N . GLN B 1 36 ? 2.408 10.266 -1.897 1 75.56 36 GLN B N 1
ATOM 1403 C CA . GLN B 1 36 ? 1.869 11.289 -2.785 1 75.56 36 GLN B CA 1
ATOM 1404 C C . GLN B 1 36 ? 1.426 12.523 -1.998 1 75.56 36 GLN B C 1
ATOM 1406 O O . GLN B 1 36 ? 0.319 13.031 -2.197 1 75.56 36 GLN B O 1
ATOM 1411 N N . GLY B 1 37 ? 2.316 12.898 -1.053 1 73.31 37 GLY B N 1
ATOM 1412 C CA . GLY B 1 37 ? 2.074 14.125 -0.321 1 73.31 37 GLY B CA 1
ATOM 1413 C C . GLY B 1 37 ? 1.038 13.977 0.776 1 73.31 37 GLY B C 1
ATOM 1414 O O . GLY B 1 37 ? 0.556 14.969 1.323 1 73.31 37 GLY B O 1
ATOM 1415 N N . LYS B 1 38 ? 0.642 12.727 1.012 1 84.75 38 LYS B N 1
ATOM 1416 C CA . LYS B 1 38 ? -0.329 12.438 2.062 1 84.75 38 LYS B CA 1
ATOM 1417 C C . LYS B 1 38 ? 0.202 11.375 3.021 1 84.75 38 LYS B C 1
ATOM 1419 O O . LYS B 1 38 ? 1.181 10.688 2.717 1 84.75 38 LYS B O 1
ATOM 1424 N N . CYS B 1 39 ? -0.424 11.344 4.148 1 87.44 39 CYS B N 1
ATOM 1425 C CA . CYS B 1 39 ? -0.095 10.359 5.168 1 87.44 39 CYS B CA 1
ATOM 1426 C C . CYS B 1 39 ? -1.231 9.359 5.348 1 87.44 39 CYS B C 1
ATOM 1428 O O . CYS B 1 39 ? -2.402 9.734 5.355 1 87.44 39 CYS B O 1
ATOM 1430 N N . TYR B 1 40 ? -0.845 8.125 5.426 1 90.12 40 TYR B N 1
ATOM 1431 C CA . TYR B 1 40 ? -1.823 7.055 5.559 1 90.12 40 TYR B CA 1
ATOM 1432 C C . TYR B 1 40 ? -1.551 6.219 6.805 1 90.12 40 TYR B C 1
ATOM 1434 O O . TYR B 1 40 ? -0.395 6 7.176 1 90.12 40 TYR B O 1
ATOM 1442 N N . TYR B 1 41 ? -2.609 5.805 7.449 1 91.25 41 TYR B N 1
ATOM 1443 C CA . TYR B 1 41 ? -2.551 4.875 8.57 1 91.25 41 TYR B CA 1
ATOM 1444 C C . TYR B 1 41 ? -3.432 3.656 8.312 1 91.25 41 TYR B C 1
ATOM 1446 O O . TYR B 1 41 ? -4.586 3.793 7.91 1 91.25 41 TYR B O 1
ATOM 1454 N N . PHE B 1 42 ? -2.863 2.482 8.453 1 90.81 42 PHE B N 1
ATOM 1455 C CA . PHE B 1 42 ? -3.594 1.226 8.336 1 90.81 42 PHE B CA 1
ATOM 1456 C C . PHE B 1 42 ? -3.709 0.542 9.695 1 90.81 42 PHE B C 1
ATOM 1458 O O . PHE B 1 42 ? -2.697 0.187 10.305 1 90.81 42 PHE B O 1
ATOM 1465 N N . SER B 1 43 ? -4.977 0.335 10.086 1 93.06 43 SER B N 1
ATOM 1466 C CA . SER B 1 43 ? -5.203 -0.184 11.43 1 93.06 43 SER B CA 1
ATOM 1467 C C . SER B 1 43 ? -4.816 -1.655 11.523 1 93.06 43 SER B C 1
ATOM 1469 O O . SER B 1 43 ? -4.879 -2.387 10.539 1 93.06 43 SER B O 1
ATOM 1471 N N . GLU B 1 44 ? -4.406 -2.037 12.773 1 87.44 44 GLU B N 1
ATOM 1472 C CA . GLU B 1 44 ? -4.27 -3.453 13.109 1 87.44 44 GLU B CA 1
ATOM 1473 C C . GLU B 1 44 ? -5.52 -3.984 13.797 1 87.44 44 GLU B C 1
ATOM 1475 O O . GLU B 1 44 ? -5.906 -5.137 13.594 1 87.44 44 GLU B O 1
ATOM 1480 N N . GLU B 1 45 ? -6.129 -3.107 14.484 1 92.69 45 GLU B N 1
ATOM 1481 C CA . GLU B 1 45 ? -7.371 -3.443 15.172 1 92.69 45 GLU B CA 1
ATOM 1482 C C . GLU B 1 45 ? -8.562 -3.379 14.227 1 92.69 45 GLU B C 1
ATOM 1484 O O . GLU B 1 45 ? -8.477 -2.779 13.148 1 92.69 45 GLU B O 1
ATOM 1489 N N . GLU B 1 46 ? -9.664 -4.07 14.711 1 96.38 46 GLU B N 1
ATOM 1490 C CA . GLU B 1 46 ? -10.891 -4.055 13.922 1 96.38 46 GLU B CA 1
ATOM 1491 C C . GLU B 1 46 ? -11.984 -3.236 14.609 1 96.38 46 GLU B C 1
ATOM 1493 O O . GLU B 1 46 ? -12.008 -3.141 15.836 1 96.38 46 GLU B O 1
ATOM 1498 N N . GLY B 1 47 ? -12.836 -2.574 13.836 1 98.25 47 GLY B N 1
ATOM 1499 C CA . GLY B 1 47 ? -14 -1.809 14.266 1 98.25 47 GLY B CA 1
ATOM 1500 C C . GLY B 1 47 ? -15.039 -1.638 13.18 1 98.25 47 GLY B C 1
ATOM 1501 O O . GLY B 1 47 ? -14.82 -2.029 12.031 1 98.25 47 GLY B O 1
ATOM 1502 N N . ASN B 1 48 ? -16.203 -1.147 13.633 1 98.56 48 ASN B N 1
ATOM 1503 C CA . ASN B 1 48 ? -17.219 -0.833 12.625 1 98.56 48 ASN B CA 1
ATOM 1504 C C . ASN B 1 48 ? -16.891 0.468 11.891 1 98.56 48 ASN B C 1
ATOM 1506 O O . ASN B 1 48 ? -15.93 1.152 12.234 1 98.56 48 ASN B O 1
ATOM 1510 N N . TRP B 1 49 ? -17.656 0.762 10.93 1 98.62 49 TRP B N 1
ATOM 1511 C CA . TRP B 1 49 ? -17.344 1.891 10.062 1 98.62 49 TRP B CA 1
ATOM 1512 C C . TRP B 1 49 ? -17.312 3.195 10.859 1 98.62 49 TRP B C 1
ATOM 1514 O O . TRP B 1 49 ? -16.391 4 10.703 1 98.62 49 TRP B O 1
ATOM 1524 N N . LYS B 1 50 ? -18.344 3.367 11.672 1 98.38 50 LYS B N 1
ATOM 1525 C CA . LYS B 1 50 ? -18.469 4.609 12.43 1 98.38 50 LYS B CA 1
ATOM 1526 C C . LYS B 1 50 ? -17.312 4.766 13.414 1 98.38 50 LYS B C 1
ATOM 1528 O O . LYS B 1 50 ? -16.719 5.84 13.516 1 98.38 50 LYS B O 1
ATOM 1533 N N . SER B 1 51 ? -17.031 3.754 14.148 1 98.5 51 SER B N 1
ATOM 1534 C CA . SER B 1 51 ? -15.922 3.82 15.102 1 98.5 51 SER B CA 1
ATOM 1535 C C . SER B 1 51 ? -14.594 4.051 14.383 1 98.5 51 SER B C 1
ATOM 1537 O O . SER B 1 51 ? -13.695 4.703 14.93 1 98.5 51 SER B O 1
ATOM 1539 N N . SER B 1 52 ? -14.453 3.525 13.242 1 98.69 52 SER B N 1
ATOM 1540 C CA . SER B 1 52 ? -13.258 3.697 12.43 1 98.69 52 SER B CA 1
ATOM 1541 C C . SER B 1 52 ? -13.078 5.152 12.008 1 98.69 52 SER B C 1
ATOM 1543 O O . SER B 1 52 ? -11.984 5.703 12.109 1 98.69 52 SER B O 1
ATOM 1545 N N . GLN B 1 53 ? -14.164 5.766 11.562 1 98.38 53 GLN B N 1
ATOM 1546 C CA . GLN B 1 53 ? -14.117 7.18 11.211 1 98.38 53 GLN B CA 1
ATOM 1547 C C . GLN B 1 53 ? -13.797 8.047 12.422 1 98.38 53 GLN B C 1
ATOM 1549 O O . GLN B 1 53 ? -13.055 9.023 12.312 1 98.38 53 GLN B O 1
ATOM 1554 N N . ASN B 1 54 ? -14.352 7.707 13.5 1 98.5 54 ASN B N 1
ATOM 1555 C CA . ASN B 1 54 ? -14.062 8.438 14.734 1 98.5 54 ASN B CA 1
ATOM 1556 C C . ASN B 1 54 ? -12.578 8.367 15.086 1 98.5 54 ASN B C 1
ATOM 1558 O O . ASN B 1 54 ? -11.992 9.359 15.523 1 98.5 54 ASN B O 1
ATOM 1562 N N . TYR B 1 55 ? -12.016 7.238 14.969 1 98.12 55 TYR B N 1
ATOM 1563 C CA . TYR B 1 55 ? -10.586 7.094 15.234 1 98.12 55 TYR B CA 1
ATOM 1564 C C . TYR B 1 55 ? -9.773 8.016 14.336 1 98.12 55 TYR B C 1
ATOM 1566 O O . TYR B 1 55 ? -8.906 8.758 14.812 1 98.12 55 TYR B O 1
ATOM 1574 N N . CYS B 1 56 ? -10.062 7.91 13.008 1 98.25 56 CYS B N 1
ATOM 1575 C CA . CYS B 1 56 ? -9.32 8.734 12.062 1 98.25 56 CYS B CA 1
ATOM 1576 C C . CYS B 1 56 ? -9.484 10.211 12.391 1 98.25 56 CYS B C 1
ATOM 1578 O O . CYS B 1 56 ? -8.5 10.961 12.391 1 98.25 56 CYS B O 1
ATOM 1580 N N . SER B 1 57 ? -10.672 10.617 12.727 1 97.5 57 SER B N 1
ATOM 1581 C CA . SER B 1 57 ? -10.945 12.016 13.062 1 97.5 57 SER B CA 1
ATOM 1582 C C . SER B 1 57 ? -10.148 12.453 14.289 1 97.5 57 SER B C 1
ATOM 1584 O O . SER B 1 57 ? -9.672 13.586 14.352 1 97.5 57 SER B O 1
ATOM 1586 N N . SER B 1 58 ? -9.977 11.633 15.195 1 97.06 58 SER B N 1
ATOM 1587 C CA . SER B 1 58 ? -9.242 11.953 16.422 1 97.06 58 SER B CA 1
ATOM 1588 C C . SER B 1 58 ? -7.758 12.141 16.125 1 97.06 58 SER B C 1
ATOM 1590 O O . SER B 1 58 ? -7.02 12.672 16.969 1 97.06 58 SER B O 1
ATOM 1592 N N . HIS B 1 59 ? -7.34 11.781 15.016 1 94.69 59 HIS B N 1
ATOM 1593 C CA . HIS B 1 59 ? -5.953 11.961 14.586 1 94.69 59 HIS B CA 1
ATOM 1594 C C . HIS B 1 59 ? -5.852 12.992 13.469 1 94.69 59 HIS B C 1
ATOM 1596 O O . HIS B 1 59 ? -4.93 12.945 12.656 1 94.69 59 HIS B O 1
ATOM 1602 N N . ALA B 1 60 ? -6.832 13.828 13.43 1 94.19 60 ALA B N 1
ATOM 1603 C CA . ALA B 1 60 ? -6.895 14.906 12.445 1 94.19 60 ALA B CA 1
ATOM 1604 C C . ALA B 1 60 ? -6.887 14.352 11.023 1 94.19 60 ALA B C 1
ATOM 1606 O O . ALA B 1 60 ? -6.258 14.93 10.133 1 94.19 60 ALA B O 1
ATOM 1607 N N . ALA B 1 61 ? -7.457 13.18 10.836 1 96.62 61 ALA B N 1
ATOM 1608 C CA . ALA B 1 61 ? -7.566 12.477 9.562 1 96.62 61 ALA B CA 1
ATOM 1609 C C . ALA B 1 61 ? -9 12.031 9.305 1 96.62 61 ALA B C 1
ATOM 1611 O O . ALA B 1 61 ? -9.922 12.422 10.031 1 96.62 61 ALA B O 1
ATOM 1612 N N . SER B 1 62 ? -9.227 11.406 8.242 1 97.94 62 SER B N 1
ATOM 1613 C CA . SER B 1 62 ? -10.477 10.727 7.91 1 97.94 62 SER B CA 1
ATOM 1614 C C . SER B 1 62 ? -10.219 9.336 7.336 1 97.94 62 SER B C 1
ATOM 1616 O O . SER B 1 62 ? -9.094 9.016 6.953 1 97.94 62 SER B O 1
ATOM 1618 N N . LEU B 1 63 ? -11.258 8.539 7.379 1 98.25 63 LEU B N 1
ATOM 1619 C CA . LEU B 1 63 ? -11.148 7.371 6.512 1 98.25 63 LEU B CA 1
ATOM 1620 C C . LEU B 1 63 ? -10.727 7.777 5.105 1 98.25 63 LEU B C 1
ATOM 1622 O O . LEU B 1 63 ? -11.148 8.82 4.605 1 98.25 63 LEU B O 1
ATOM 1626 N N . ALA B 1 64 ? -9.875 6.949 4.5 1 96.38 64 ALA B N 1
ATOM 1627 C CA . ALA B 1 64 ? -9.344 7.277 3.178 1 96.38 64 ALA B CA 1
ATOM 1628 C C . ALA B 1 64 ? -10.477 7.562 2.191 1 96.38 64 ALA B C 1
ATOM 1630 O O . ALA B 1 64 ? -11.344 6.719 1.971 1 96.38 64 ALA B O 1
ATOM 1631 N N . ALA B 1 65 ? -10.414 8.766 1.639 1 96.31 65 ALA B N 1
ATOM 1632 C CA . ALA B 1 65 ? -11.469 9.258 0.765 1 96.31 65 ALA B CA 1
ATOM 1633 C C . ALA B 1 65 ? -10.891 10.008 -0.431 1 96.31 65 ALA B C 1
ATOM 1635 O O . ALA B 1 65 ? -9.711 10.352 -0.441 1 96.31 65 ALA B O 1
ATOM 1636 N N . ASN B 1 66 ? -11.695 10.141 -1.477 1 93.69 66 ASN B N 1
ATOM 1637 C CA . ASN B 1 66 ? -11.352 10.969 -2.629 1 93.69 66 ASN B CA 1
ATOM 1638 C C . ASN B 1 66 ? -10.031 10.531 -3.26 1 93.69 66 ASN B C 1
ATOM 1640 O O . ASN B 1 66 ? -9.867 9.367 -3.625 1 93.69 66 ASN B O 1
ATOM 1644 N N . SER B 1 67 ? -9.031 11.539 -3.324 1 89.69 67 SER B N 1
ATOM 1645 C CA . SER B 1 67 ? -7.766 11.266 -3.992 1 89.69 67 SER B CA 1
ATOM 1646 C C . SER B 1 67 ? -6.93 10.266 -3.203 1 89.69 67 SER B C 1
ATOM 1648 O O . SER B 1 67 ? -6.121 9.531 -3.779 1 89.69 67 SER B O 1
ATOM 1650 N N . SER B 1 68 ? -7.195 10.25 -1.851 1 91.25 68 SER B N 1
ATOM 1651 C CA . SER B 1 68 ? -6.461 9.289 -1.036 1 91.25 68 SER B CA 1
ATOM 1652 C C . SER B 1 68 ? -6.879 7.859 -1.36 1 91.25 68 SER B C 1
ATOM 1654 O O . SER B 1 68 ? -6.031 6.98 -1.523 1 91.25 68 SER B O 1
ATOM 1656 N N . LEU B 1 69 ? -8.203 7.621 -1.496 1 91.88 69 LEU B N 1
ATOM 1657 C CA . LEU B 1 69 ? -8.672 6.285 -1.837 1 91.88 69 LEU B CA 1
ATOM 1658 C C . LEU B 1 69 ? -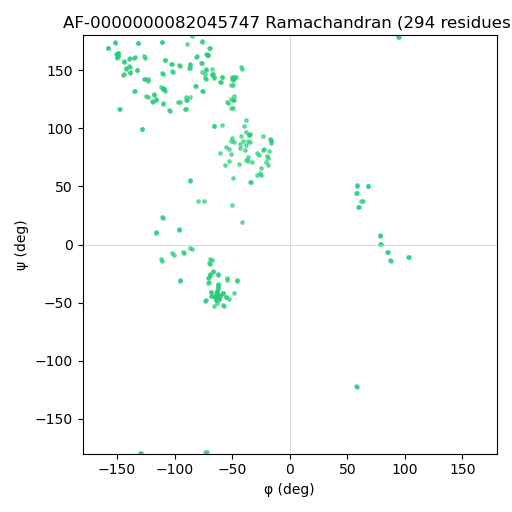8.281 5.918 -3.264 1 91.88 69 LEU B C 1
ATOM 1660 O O . LEU B 1 69 ? -7.883 4.781 -3.529 1 91.88 69 LEU B O 1
ATOM 1664 N N . GLU B 1 70 ? -8.406 6.887 -4.176 1 87.81 70 GLU B N 1
ATOM 1665 C CA . GLU B 1 70 ? -7.977 6.645 -5.551 1 87.81 70 GLU B CA 1
ATOM 1666 C C . GLU B 1 70 ? -6.52 6.188 -5.598 1 87.81 70 GLU B C 1
ATOM 1668 O O . GLU B 1 70 ? -6.184 5.25 -6.328 1 87.81 70 GLU B O 1
ATOM 1673 N N . ALA B 1 71 ? -5.684 6.867 -4.859 1 83.56 71 ALA B N 1
ATOM 1674 C CA . ALA B 1 71 ? -4.262 6.531 -4.816 1 83.56 71 ALA B CA 1
ATOM 1675 C C . ALA B 1 71 ? -4.051 5.113 -4.289 1 83.56 71 ALA B C 1
ATOM 1677 O O . ALA B 1 71 ? -3.252 4.352 -4.84 1 83.56 71 ALA B O 1
ATOM 1678 N N . LEU B 1 72 ? -4.75 4.758 -3.207 1 84.88 72 LEU B N 1
ATOM 1679 C CA . LEU B 1 72 ? -4.609 3.436 -2.613 1 84.88 72 LEU B CA 1
ATOM 1680 C C . LEU B 1 72 ? -5.066 2.352 -3.586 1 84.88 72 LEU B C 1
ATOM 1682 O O . LEU B 1 72 ? -4.438 1.296 -3.684 1 84.88 72 LEU B O 1
ATOM 1686 N N . VAL B 1 73 ? -6.141 2.557 -4.293 1 83.62 73 VAL B N 1
ATOM 1687 C CA . VAL B 1 73 ? -6.668 1.607 -5.27 1 83.62 73 VAL B CA 1
ATOM 1688 C C . VAL B 1 73 ? -5.66 1.412 -6.398 1 83.62 73 VAL B C 1
ATOM 1690 O O . VAL B 1 73 ? -5.367 0.28 -6.789 1 83.62 73 VAL B O 1
ATOM 1693 N N . ARG B 1 74 ? -5.16 2.559 -6.832 1 75.06 74 ARG B N 1
ATOM 1694 C CA . ARG B 1 74 ? -4.25 2.518 -7.973 1 75.06 74 ARG B CA 1
ATOM 1695 C C . ARG B 1 74 ? -2.91 1.902 -7.582 1 75.06 74 ARG B C 1
ATOM 1697 O O . ARG B 1 74 ? -2.262 1.245 -8.398 1 75.06 74 ARG B O 1
ATOM 1704 N N . GLN B 1 75 ? -2.502 2.139 -6.332 1 71.62 75 GLN B N 1
ATOM 1705 C CA . GLN B 1 75 ? -1.136 1.779 -5.961 1 71.62 75 GLN B CA 1
ATOM 1706 C C . GLN B 1 75 ? -1.103 0.456 -5.199 1 71.62 75 GLN B C 1
ATOM 1708 O O . GLN B 1 75 ? -0.028 -0.042 -4.859 1 71.62 75 GLN B O 1
ATOM 1713 N N . SER B 1 76 ? -2.203 -0.055 -4.828 1 74.75 76 SER B N 1
ATOM 1714 C CA . SER B 1 76 ? -2.178 -1.395 -4.25 1 74.75 76 SER B CA 1
ATOM 1715 C C . SER B 1 76 ? -1.39 -2.361 -5.125 1 74.75 76 SER B C 1
ATOM 1717 O O . SER B 1 76 ? -1.666 -2.49 -6.32 1 74.75 76 SER B O 1
ATOM 1719 N N . PRO B 1 77 ? -0.285 -2.869 -4.512 1 76.19 77 PRO B N 1
ATOM 1720 C CA . PRO B 1 77 ? 0.538 -3.725 -5.371 1 76.19 77 PRO B CA 1
ATOM 1721 C C . PRO B 1 77 ? -0.174 -5.016 -5.773 1 76.19 77 PRO B C 1
ATOM 1723 O O . PRO B 1 77 ? -0.498 -5.84 -4.914 1 76.19 77 PRO B O 1
ATOM 1726 N N . SER B 1 78 ? -0.65 -5.043 -6.938 1 82.88 78 SER B N 1
ATOM 1727 C CA . SER B 1 78 ? -1.251 -6.223 -7.555 1 82.88 78 SER B CA 1
ATOM 1728 C C . SER B 1 78 ? -0.488 -6.637 -8.805 1 82.88 78 SER B C 1
ATOM 1730 O O . SER B 1 78 ? -0.196 -5.805 -9.672 1 82.88 78 SER B O 1
ATOM 1732 N N . ASP B 1 79 ? -0.038 -7.898 -8.766 1 91.25 79 ASP B N 1
ATOM 1733 C CA . ASP B 1 79 ? 0.676 -8.438 -9.922 1 91.25 79 ASP B CA 1
ATOM 1734 C C . ASP B 1 79 ? 2.025 -7.75 -10.102 1 91.25 79 ASP B C 1
ATOM 1736 O O . ASP B 1 79 ? 2.336 -7.262 -11.188 1 91.25 79 ASP B O 1
ATOM 1740 N N . HIS B 1 80 ? 2.846 -7.668 -9.016 1 95.06 80 HIS B N 1
ATOM 1741 C CA . HIS B 1 80 ? 4.156 -7.023 -9.031 1 95.06 80 HIS B CA 1
ATOM 1742 C C . HIS B 1 80 ? 5.262 -8.023 -8.719 1 95.06 80 HIS B C 1
ATOM 1744 O O . HIS B 1 80 ? 5.215 -8.711 -7.691 1 95.06 80 HIS B O 1
ATOM 1750 N N . TRP B 1 81 ? 6.277 -8.023 -9.586 1 98.25 81 TRP B N 1
ATOM 1751 C CA . TRP B 1 81 ? 7.473 -8.789 -9.266 1 98.25 81 TRP B CA 1
ATOM 1752 C C . TRP B 1 81 ? 8.086 -8.312 -7.949 1 98.25 81 TRP B C 1
ATOM 1754 O O . TRP B 1 81 ? 8.102 -7.113 -7.668 1 98.25 81 TRP B O 1
ATOM 1764 N N . VAL B 1 82 ? 8.633 -9.273 -7.18 1 98.12 82 VAL B N 1
ATOM 1765 C CA . VAL B 1 82 ? 9.367 -8.984 -5.945 1 98.12 82 VAL B CA 1
ATOM 1766 C C . VAL B 1 82 ? 10.688 -9.742 -5.941 1 98.12 82 VAL B C 1
ATOM 1768 O O . VAL B 1 82 ? 10.969 -10.523 -6.852 1 98.12 82 VAL B O 1
ATOM 1771 N N . GLY B 1 83 ? 11.523 -9.461 -4.926 1 98.5 83 GLY B N 1
ATOM 1772 C CA . GLY B 1 83 ? 12.914 -9.867 -4.953 1 98.5 83 GLY B CA 1
ATOM 1773 C C . GLY B 1 83 ? 13.141 -11.266 -4.422 1 98.5 83 GLY B C 1
ATOM 1774 O O . GLY B 1 83 ? 13.961 -11.469 -3.523 1 98.5 83 GLY B O 1
ATOM 1775 N N . LEU B 1 84 ? 12.445 -12.203 -5 1 98.12 84 LEU B N 1
ATOM 1776 C CA . LEU B 1 84 ? 12.594 -13.609 -4.66 1 98.12 84 LEU B CA 1
ATOM 1777 C C . LEU B 1 84 ? 12.656 -14.469 -5.918 1 98.12 84 LEU B C 1
ATOM 1779 O O . LEU B 1 84 ? 11.852 -14.305 -6.832 1 98.12 84 LEU B O 1
ATOM 1783 N N . GLN B 1 85 ? 13.648 -15.336 -5.922 1 98.38 85 GLN B N 1
ATOM 1784 C CA . GLN B 1 85 ? 13.797 -16.266 -7.031 1 98.38 85 GLN B CA 1
ATOM 1785 C C . GLN B 1 85 ? 14.445 -17.578 -6.574 1 98.38 85 GLN B C 1
ATOM 1787 O O . GLN B 1 85 ? 15.016 -17.641 -5.48 1 98.38 85 GLN B O 1
ATOM 1792 N N . ARG B 1 86 ? 14.25 -18.562 -7.395 1 98.06 86 ARG B N 1
ATOM 1793 C CA . ARG B 1 86 ? 14.938 -19.828 -7.141 1 98.06 86 ARG B CA 1
ATOM 1794 C C . ARG B 1 86 ? 15.352 -20.5 -8.445 1 98.06 86 ARG B C 1
ATOM 1796 O O . ARG B 1 86 ? 14.867 -20.141 -9.516 1 98.06 86 ARG B O 1
ATOM 1803 N N . GLU B 1 87 ? 16.344 -21.375 -8.375 1 96.94 87 GLU B N 1
ATOM 1804 C CA . GLU B 1 87 ? 16.641 -22.312 -9.453 1 96.94 87 GLU B CA 1
ATOM 1805 C C . GLU B 1 87 ? 15.812 -23.594 -9.328 1 96.94 87 GLU B C 1
ATOM 1807 O O . GLU B 1 87 ? 15.336 -23.922 -8.234 1 96.94 87 GLU B O 1
ATOM 1812 N N . PRO B 1 88 ? 15.609 -24.281 -10.477 1 97.12 88 PRO B N 1
ATOM 1813 C CA . PRO B 1 88 ? 14.859 -25.547 -10.391 1 97.12 88 PRO B CA 1
ATOM 1814 C C . PRO B 1 88 ? 15.406 -26.484 -9.328 1 97.12 88 PRO B C 1
ATOM 1816 O O . PRO B 1 88 ? 16.609 -26.797 -9.32 1 97.12 88 PRO B O 1
ATOM 1819 N N . GLY B 1 89 ? 14.508 -26.891 -8.43 1 96.56 89 GLY B N 1
ATOM 1820 C CA . GLY B 1 89 ? 14.883 -27.844 -7.402 1 96.56 89 GLY B CA 1
ATOM 1821 C C . GLY B 1 89 ? 15.648 -27.219 -6.25 1 96.56 89 GLY B C 1
ATOM 1822 O O . GLY B 1 89 ? 16.094 -27.922 -5.34 1 96.56 89 GLY B O 1
ATOM 1823 N N . GLN B 1 90 ? 15.891 -26 -6.23 1 97.06 90 GLN B N 1
ATOM 1824 C CA . GLN B 1 90 ? 16.641 -25.297 -5.191 1 97.06 90 GLN B CA 1
ATOM 1825 C C . GLN B 1 90 ? 15.711 -24.422 -4.348 1 97.06 90 GLN B C 1
ATOM 1827 O O . GLN B 1 90 ? 14.609 -24.078 -4.777 1 97.06 90 GLN B O 1
ATOM 1832 N N . PRO B 1 91 ? 16.172 -24.094 -3.148 1 96.94 91 PRO B N 1
ATOM 1833 C CA . PRO B 1 91 ? 15.344 -23.25 -2.287 1 96.94 91 PRO B CA 1
ATOM 1834 C C . PRO B 1 91 ? 15.266 -21.812 -2.779 1 96.94 91 PRO B C 1
ATOM 1836 O O . PRO B 1 91 ? 16.109 -21.375 -3.578 1 96.94 91 PRO B O 1
ATOM 1839 N N . TRP B 1 92 ? 14.32 -21.125 -2.289 1 97.81 92 TRP B N 1
ATOM 1840 C CA . TRP B 1 92 ? 14.148 -19.719 -2.6 1 97.81 92 TRP B CA 1
ATOM 1841 C C . TRP B 1 92 ? 15.281 -18.891 -2.006 1 97.81 92 TRP B C 1
ATOM 1843 O O . TRP B 1 92 ? 15.75 -19.156 -0.897 1 97.81 92 TRP B O 1
ATOM 1853 N N . ARG B 1 93 ? 15.633 -17.812 -2.756 1 97.81 93 ARG B N 1
ATOM 1854 C CA . ARG B 1 93 ? 16.641 -16.859 -2.295 1 97.81 93 ARG B CA 1
ATOM 1855 C C . ARG B 1 93 ? 16.219 -15.43 -2.609 1 97.81 93 ARG B C 1
ATOM 1857 O O . ARG B 1 93 ? 15.594 -15.172 -3.643 1 97.81 93 ARG B O 1
ATOM 1864 N N . TRP B 1 94 ? 16.656 -14.609 -1.708 1 97.56 94 TRP B N 1
ATOM 1865 C CA . TRP B 1 94 ? 16.469 -13.188 -1.955 1 97.56 94 TRP B CA 1
ATOM 1866 C C . TRP B 1 94 ? 17.406 -12.688 -3.053 1 97.56 94 TRP B C 1
ATOM 1868 O O . TRP B 1 94 ? 18.422 -13.32 -3.34 1 97.56 94 TRP B O 1
ATOM 1878 N N . VAL B 1 95 ? 17.094 -11.516 -3.594 1 97.12 95 VAL B N 1
ATOM 1879 C CA . VAL B 1 95 ? 17.859 -10.961 -4.703 1 97.12 95 VAL B CA 1
ATOM 1880 C C . VAL B 1 95 ? 19.266 -10.617 -4.238 1 97.12 95 VAL B C 1
ATOM 1882 O O . VAL B 1 95 ? 20.188 -10.477 -5.055 1 97.12 95 VAL B O 1
ATOM 1885 N N . ASP B 1 96 ? 19.438 -10.414 -3.027 1 93.81 96 ASP B N 1
ATOM 1886 C CA . ASP B 1 96 ? 20.781 -10.117 -2.531 1 93.81 96 ASP B CA 1
ATOM 1887 C C . ASP B 1 96 ? 21.562 -11.398 -2.256 1 93.81 96 ASP B C 1
ATOM 1889 O O . ASP B 1 96 ? 22.703 -11.352 -1.786 1 93.81 96 ASP B O 1
ATOM 1893 N N . GLY B 1 97 ? 20.922 -12.5 -2.426 1 94.62 97 GLY B N 1
ATOM 1894 C CA . GLY B 1 97 ? 21.609 -13.773 -2.326 1 94.62 97 GLY B CA 1
ATOM 1895 C C . GLY B 1 97 ? 21.328 -14.5 -1.025 1 94.62 97 GLY B C 1
ATOM 1896 O O . GLY B 1 97 ? 21.641 -15.688 -0.894 1 94.62 97 GLY B O 1
ATOM 1897 N N . THR B 1 98 ? 20.703 -13.859 -0.061 1 95.06 98 THR B N 1
ATOM 1898 C CA . THR B 1 98 ? 20.453 -14.492 1.229 1 95.06 98 THR B CA 1
ATOM 1899 C C . THR B 1 98 ? 19.281 -15.477 1.129 1 95.06 98 THR B C 1
ATOM 1901 O O . THR B 1 98 ? 18.453 -15.367 0.227 1 95.06 98 THR B O 1
ATOM 1904 N N . ALA B 1 99 ? 19.297 -16.422 2.051 1 95.19 99 ALA B N 1
ATOM 1905 C CA . ALA B 1 99 ? 18.266 -17.469 2.047 1 95.19 99 ALA B CA 1
ATOM 1906 C C . ALA B 1 99 ? 16.922 -16.922 2.514 1 95.19 99 ALA B C 1
ATOM 1908 O O . ALA B 1 99 ? 16.875 -16.094 3.434 1 95.19 99 ALA B O 1
ATOM 1909 N N . PHE B 1 100 ? 15.938 -17.406 1.891 1 96.25 100 PHE B N 1
ATOM 1910 C CA . PHE B 1 100 ? 14.586 -17.109 2.342 1 96.25 100 PHE B CA 1
ATOM 1911 C C . PHE B 1 100 ? 14.25 -17.906 3.598 1 96.25 100 PHE B C 1
ATOM 1913 O O . PHE B 1 100 ? 14.461 -19.125 3.646 1 96.25 100 PHE B O 1
ATOM 1920 N N . ASN B 1 101 ? 13.695 -17.156 4.566 1 91.94 101 ASN B N 1
ATOM 1921 C CA . ASN B 1 101 ? 13.469 -17.781 5.867 1 91.94 101 ASN B CA 1
ATOM 1922 C C . ASN B 1 101 ? 12.039 -18.297 6.004 1 91.94 101 ASN B C 1
ATOM 1924 O O . ASN B 1 101 ? 11.578 -18.578 7.109 1 91.94 101 ASN B O 1
ATOM 1928 N N . HIS B 1 102 ? 11.273 -18.391 4.996 1 90.38 102 HIS B N 1
ATOM 1929 C CA . HIS B 1 102 ? 9.914 -18.922 4.984 1 90.38 102 HIS B CA 1
ATOM 1930 C C . HIS B 1 102 ? 8.984 -18.109 5.875 1 90.38 102 HIS B C 1
ATOM 1932 O O . HIS B 1 102 ? 8.211 -18.656 6.648 1 90.38 102 HIS B O 1
ATOM 1938 N N . LEU B 1 103 ? 9.234 -16.797 5.84 1 85.69 103 LEU B N 1
ATOM 1939 C CA . LEU B 1 103 ? 8.414 -15.883 6.617 1 85.69 103 LEU B CA 1
ATOM 1940 C C . LEU B 1 103 ? 6.961 -15.93 6.156 1 85.69 103 LEU B C 1
ATOM 1942 O O . LEU B 1 103 ? 6.051 -15.57 6.91 1 85.69 103 LEU B O 1
ATOM 1946 N N . PHE B 1 104 ? 6.758 -16.297 4.973 1 87.75 104 PHE B N 1
ATOM 1947 C CA . PHE B 1 104 ? 5.445 -16.438 4.359 1 87.75 104 PHE B CA 1
ATOM 1948 C C . PHE B 1 104 ? 5.461 -17.547 3.305 1 87.75 104 PHE B C 1
ATOM 1950 O O . PHE B 1 104 ? 6.523 -18.047 2.947 1 87.75 104 PHE B O 1
ATOM 1957 N N . GLU B 1 105 ? 4.277 -17.906 2.98 1 93.06 105 GLU B N 1
ATOM 1958 C CA . GLU B 1 105 ? 4.156 -18.938 1.948 1 93.06 105 GLU B CA 1
ATOM 1959 C C . GLU B 1 105 ? 4.281 -18.328 0.553 1 93.06 105 GLU B C 1
ATOM 1961 O O . GLU B 1 105 ? 3.738 -17.25 0.285 1 93.06 105 GLU B O 1
ATOM 1966 N N . ILE B 1 106 ? 5.027 -18.984 -0.28 1 96.25 106 ILE B N 1
ATOM 1967 C CA . ILE B 1 106 ? 5.082 -18.625 -1.695 1 96.25 106 ILE B CA 1
ATOM 1968 C C . ILE B 1 106 ? 4.281 -19.641 -2.508 1 96.25 106 ILE B C 1
ATOM 1970 O O . ILE B 1 106 ? 4.625 -20.828 -2.555 1 96.25 106 ILE B O 1
ATOM 1974 N N . ARG B 1 107 ? 3.238 -19.188 -3.117 1 97.19 107 ARG B N 1
ATOM 1975 C CA . ARG B 1 107 ? 2.318 -20.078 -3.818 1 97.19 107 ARG B CA 1
ATOM 1976 C C . ARG B 1 107 ? 2.771 -20.312 -5.254 1 97.19 107 ARG B C 1
ATOM 1978 O O . ARG B 1 107 ? 3.393 -19.438 -5.867 1 97.19 107 ARG B O 1
ATOM 1985 N N . GLY B 1 108 ? 2.424 -21.469 -5.793 1 97.12 108 GLY B N 1
ATOM 1986 C CA . GLY B 1 108 ? 2.713 -21.797 -7.184 1 97.12 108 GLY B CA 1
ATOM 1987 C C . GLY B 1 108 ? 4.008 -22.562 -7.359 1 97.12 108 GLY B C 1
ATOM 1988 O O . GLY B 1 108 ? 4.723 -22.812 -6.387 1 97.12 108 GLY B O 1
ATOM 1989 N N . ALA B 1 109 ? 4.309 -22.906 -8.609 1 97.06 109 ALA B N 1
ATOM 1990 C CA . ALA B 1 109 ? 5.465 -23.75 -8.898 1 97.06 109 ALA B CA 1
ATOM 1991 C C . ALA B 1 109 ? 6.5 -23 -9.727 1 97.06 109 ALA B C 1
ATOM 1993 O O . ALA B 1 109 ? 7.441 -23.594 -10.25 1 97.06 109 ALA B O 1
ATOM 1994 N N . GLY B 1 110 ? 6.293 -21.719 -9.859 1 98.19 110 GLY B N 1
ATOM 1995 C CA . GLY B 1 110 ? 7.211 -20.922 -10.664 1 98.19 110 GLY B CA 1
ATOM 1996 C C . GLY B 1 110 ? 8.555 -20.719 -10 1 98.19 110 GLY B C 1
ATOM 1997 O O . GLY B 1 110 ? 8.812 -21.266 -8.922 1 98.19 110 GLY B O 1
ATOM 1998 N N . LEU B 1 111 ? 9.414 -19.984 -10.68 1 98.75 111 LEU B N 1
ATOM 1999 C CA . LEU B 1 111 ? 10.781 -19.812 -10.203 1 98.75 111 LEU B CA 1
ATOM 2000 C C . LEU B 1 111 ? 11.023 -18.375 -9.758 1 98.75 111 LEU B C 1
ATOM 2002 O O . LEU B 1 111 ? 12.031 -18.078 -9.117 1 98.75 111 LEU B O 1
ATOM 2006 N N . CYS B 1 112 ? 10.102 -17.516 -10.102 1 98.88 112 CYS B N 1
ATOM 2007 C CA . CYS B 1 112 ? 10.18 -16.109 -9.719 1 98.88 112 CYS B CA 1
ATOM 2008 C C . CYS B 1 112 ? 8.898 -15.664 -9.016 1 98.88 112 CYS B C 1
ATOM 2010 O O . CYS B 1 112 ? 7.805 -16.078 -9.391 1 98.88 112 CYS B O 1
ATOM 2012 N N . ALA B 1 113 ? 9.078 -14.812 -8.016 1 98.44 113 ALA B N 1
ATOM 2013 C CA . ALA B 1 113 ? 7.941 -14.5 -7.148 1 98.44 113 ALA B CA 1
ATOM 2014 C C . ALA B 1 113 ? 7.348 -13.133 -7.5 1 98.44 113 ALA B C 1
ATOM 2016 O O . ALA B 1 113 ? 8.055 -12.25 -7.984 1 98.44 113 ALA B O 1
ATOM 2017 N N . TYR B 1 114 ? 6.062 -13.055 -7.281 1 97.62 114 TYR B N 1
ATOM 2018 C CA . TYR B 1 114 ? 5.352 -11.789 -7.449 1 97.62 114 TYR B CA 1
ATOM 2019 C C . TYR B 1 114 ? 4.277 -11.625 -6.379 1 97.62 114 TYR B C 1
ATOM 2021 O O . TYR B 1 114 ? 3.795 -12.609 -5.816 1 97.62 114 TYR B O 1
ATOM 2029 N N . LEU B 1 115 ? 3.992 -10.398 -6.059 1 93.88 115 LEU B N 1
ATOM 2030 C CA . LEU B 1 115 ? 2.992 -10.039 -5.059 1 93.88 115 LEU B CA 1
ATOM 2031 C C . LEU B 1 115 ? 1.657 -9.711 -5.719 1 93.88 115 LEU B C 1
ATOM 2033 O O . LEU B 1 115 ? 1.608 -8.93 -6.672 1 93.88 115 LEU B O 1
ATOM 2037 N N . ASP B 1 116 ? 0.631 -10.422 -5.328 1 89.06 116 ASP B N 1
ATOM 2038 C CA . ASP B 1 116 ? -0.728 -10.156 -5.789 1 89.06 116 ASP B CA 1
ATOM 2039 C C . ASP B 1 116 ? -1.693 -10.031 -4.613 1 89.06 116 ASP B C 1
ATOM 2041 O O . ASP B 1 116 ? -2.207 -11.039 -4.117 1 89.06 116 ASP B O 1
ATOM 2045 N N . ASP B 1 117 ? -1.948 -8.797 -4.297 1 78.56 117 ASP B N 1
ATOM 2046 C CA . ASP B 1 117 ? -2.941 -8.508 -3.266 1 78.56 117 ASP B CA 1
ATOM 2047 C C . ASP B 1 117 ? -2.561 -9.164 -1.938 1 78.56 117 ASP B C 1
ATOM 2049 O O . ASP B 1 117 ? -3.35 -9.914 -1.362 1 78.56 117 ASP B O 1
ATOM 2053 N N . GLY B 1 118 ? -1.377 -8.922 -1.561 1 81.75 118 GLY B N 1
ATOM 2054 C CA . GLY B 1 118 ? -0.917 -9.344 -0.247 1 81.75 118 GLY B CA 1
ATOM 2055 C C . GLY B 1 118 ? -0.439 -10.781 -0.216 1 81.75 118 GLY B C 1
ATOM 2056 O O . GLY B 1 118 ? 0.036 -11.258 0.816 1 81.75 118 GLY B O 1
ATOM 2057 N N . VAL B 1 119 ? -0.613 -11.5 -1.284 1 87.12 119 VAL B N 1
ATOM 2058 C CA . VAL B 1 119 ? -0.191 -12.898 -1.37 1 87.12 119 VAL B CA 1
ATOM 2059 C C . VAL B 1 119 ? 1.023 -13.016 -2.287 1 87.12 119 VAL B C 1
ATOM 2061 O O . VAL B 1 119 ? 1.065 -12.398 -3.354 1 87.12 119 VAL B O 1
ATOM 2064 N N . VAL B 1 120 ? 2.039 -13.742 -1.818 1 94.5 120 VAL B N 1
ATOM 2065 C CA . VAL B 1 120 ? 3.211 -13.953 -2.66 1 94.5 120 VAL B CA 1
ATOM 2066 C C . VAL B 1 120 ? 3.027 -15.219 -3.492 1 94.5 120 VAL B C 1
ATOM 2068 O O . VAL B 1 120 ? 2.842 -16.312 -2.943 1 94.5 120 VAL B O 1
ATOM 2071 N N . ASN B 1 121 ? 2.986 -15.039 -4.746 1 97.62 121 ASN B N 1
ATOM 2072 C CA . ASN B 1 121 ? 2.85 -16.109 -5.73 1 97.62 121 ASN B CA 1
ATOM 2073 C C . ASN B 1 121 ? 4.129 -16.297 -6.539 1 97.62 121 ASN B C 1
ATOM 2075 O O . ASN B 1 121 ? 5.098 -15.555 -6.359 1 97.62 121 ASN B O 1
ATOM 2079 N N . SER B 1 122 ? 4.145 -17.359 -7.395 1 98.44 122 SER B N 1
ATOM 2080 C CA . SER B 1 122 ? 5.301 -17.594 -8.258 1 98.44 122 SER B CA 1
ATOM 2081 C C . SER B 1 122 ? 4.867 -17.875 -9.695 1 98.44 122 SER B C 1
ATOM 2083 O O . SER B 1 122 ? 3.752 -18.344 -9.93 1 98.44 122 SER B O 1
ATOM 2085 N N . ALA B 1 123 ? 5.719 -17.5 -10.609 1 98.5 123 ALA B N 1
ATOM 2086 C CA . ALA B 1 123 ? 5.477 -17.688 -12.039 1 98.5 123 ALA B CA 1
ATOM 2087 C C . ALA B 1 123 ? 6.789 -17.828 -12.805 1 98.5 123 ALA B C 1
ATOM 2089 O O . ALA B 1 123 ? 7.871 -17.75 -12.211 1 98.5 123 ALA B O 1
ATOM 2090 N N . GLY B 1 124 ? 6.648 -18.125 -14.148 1 98.62 124 GLY B N 1
ATOM 2091 C CA . GLY B 1 124 ? 7.832 -18.078 -14.992 1 98.62 124 GLY B CA 1
ATOM 2092 C C . GLY B 1 124 ? 8.477 -16.703 -15.031 1 98.62 124 GLY B C 1
ATOM 2093 O O . GLY B 1 124 ? 7.793 -15.688 -15.156 1 98.62 124 GLY B O 1
ATOM 2094 N N . CYS B 1 125 ? 9.719 -16.734 -15.008 1 98.69 125 CYS B N 1
ATOM 2095 C CA . CYS B 1 125 ? 10.469 -15.492 -14.844 1 98.69 125 CYS B CA 1
ATOM 2096 C C . CYS B 1 125 ? 10.352 -14.617 -16.094 1 98.69 125 CYS B C 1
ATOM 2098 O O . CYS B 1 125 ? 10.609 -13.414 -16.031 1 98.69 125 CYS B O 1
ATOM 2100 N N . ASP B 1 126 ? 9.953 -15.164 -17.109 1 98.62 126 ASP B N 1
ATOM 2101 C CA . ASP B 1 126 ? 9.914 -14.438 -18.375 1 98.62 126 ASP B CA 1
ATOM 2102 C C . ASP B 1 126 ? 8.555 -13.781 -18.594 1 98.62 126 ASP B C 1
ATOM 2104 O O . ASP B 1 126 ? 8.383 -13.016 -19.531 1 98.62 126 ASP B O 1
ATOM 2108 N N . THR B 1 127 ? 7.629 -14.078 -17.703 1 98.25 127 THR B N 1
ATOM 2109 C CA . THR B 1 127 ? 6.309 -13.469 -17.828 1 98.25 127 THR B CA 1
ATOM 2110 C C . THR B 1 127 ? 6.383 -11.961 -17.578 1 98.25 127 THR B C 1
ATOM 2112 O O . THR B 1 127 ? 7.301 -11.484 -16.906 1 98.25 127 THR B O 1
ATOM 2115 N N . GLU B 1 128 ? 5.473 -11.258 -18.219 1 98.06 128 GLU B N 1
ATOM 2116 C CA . GLU B 1 128 ? 5.445 -9.805 -18.062 1 98.06 128 GLU B CA 1
ATOM 2117 C C . GLU B 1 128 ? 4.547 -9.398 -16.891 1 98.06 128 GLU B C 1
ATOM 2119 O O . GLU B 1 128 ? 3.379 -9.797 -16.828 1 98.06 128 GLU B O 1
ATOM 2124 N N . ARG B 1 129 ? 5.102 -8.594 -15.984 1 97.19 129 ARG B N 1
ATOM 2125 C CA . ARG B 1 129 ? 4.391 -8.062 -14.828 1 97.19 129 ARG B CA 1
ATOM 2126 C C . ARG B 1 129 ? 4.938 -6.691 -14.43 1 97.19 129 ARG B C 1
ATOM 2128 O O . ARG B 1 129 ? 6.012 -6.293 -14.875 1 97.19 129 ARG B O 1
ATOM 2135 N N . LYS B 1 130 ? 4.172 -5.996 -13.68 1 95.69 130 LYS B N 1
ATOM 2136 C CA . LYS B 1 130 ? 4.723 -4.82 -13.008 1 95.69 130 LYS B CA 1
ATOM 2137 C C . LYS B 1 130 ? 5.711 -5.227 -11.914 1 95.69 130 LYS B C 1
ATOM 2139 O O . LYS B 1 130 ? 5.891 -6.418 -11.648 1 95.69 130 LYS B O 1
ATOM 2144 N N . TRP B 1 131 ? 6.461 -4.199 -11.375 1 96.75 131 TRP B N 1
ATOM 2145 C CA . TRP B 1 131 ? 7.441 -4.543 -10.352 1 96.75 131 TRP B CA 1
ATOM 2146 C C . TRP B 1 131 ? 7.441 -3.514 -9.227 1 96.75 131 TRP B C 1
ATOM 2148 O O . TRP B 1 131 ? 7.02 -2.371 -9.43 1 96.75 131 TRP B O 1
ATOM 2158 N N . ALA B 1 132 ? 7.832 -4.008 -8.102 1 95.81 132 ALA B N 1
ATOM 2159 C CA . ALA B 1 132 ? 7.98 -3.166 -6.914 1 95.81 132 ALA B CA 1
ATOM 2160 C C . ALA B 1 132 ? 9.438 -3.107 -6.457 1 95.81 132 ALA B C 1
ATOM 2162 O O . ALA B 1 132 ? 10.055 -4.145 -6.203 1 95.81 132 ALA B O 1
ATOM 2163 N N . CYS B 1 133 ? 9.938 -1.887 -6.352 1 96.62 133 CYS B N 1
ATOM 2164 C CA . CYS B 1 133 ? 11.281 -1.662 -5.832 1 96.62 133 CYS B CA 1
ATOM 2165 C C . CYS B 1 133 ? 11.234 -1.18 -4.391 1 96.62 133 CYS B C 1
ATOM 2167 O O . CYS B 1 133 ? 10.258 -0.564 -3.965 1 96.62 133 CYS B O 1
ATOM 2169 N N . SER B 1 134 ? 12.336 -1.45 -3.719 1 94.81 134 SER B N 1
ATOM 2170 C CA . SER B 1 134 ? 12.492 -0.872 -2.389 1 94.81 134 SER B CA 1
ATOM 2171 C C . SER B 1 134 ? 13.953 -0.508 -2.111 1 94.81 134 SER B C 1
ATOM 2173 O O . SER B 1 134 ? 14.867 -1.159 -2.619 1 94.81 134 SER B O 1
ATOM 2175 N N . LYS B 1 135 ? 14.117 0.571 -1.359 1 91.5 135 LYS B N 1
ATOM 2176 C CA . LYS B 1 135 ? 15.422 1.002 -0.869 1 91.5 135 LYS B CA 1
ATOM 2177 C C . LYS B 1 135 ? 15.289 1.732 0.465 1 91.5 135 LYS B C 1
ATOM 2179 O O . LYS B 1 135 ? 14.188 2.066 0.892 1 91.5 135 LYS B O 1
ATOM 2184 N N . LEU B 1 136 ? 16.438 1.853 1.121 1 84.62 136 LEU B N 1
ATOM 2185 C CA . LEU B 1 136 ? 16.422 2.623 2.3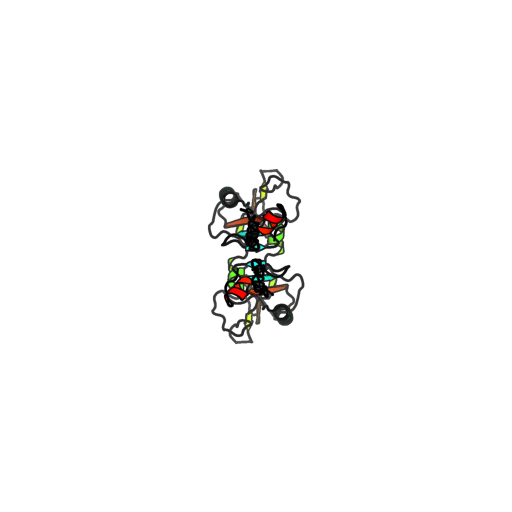59 1 84.62 136 LEU B CA 1
ATOM 2186 C C . LEU B 1 136 ? 16.109 4.09 2.084 1 84.62 136 LEU B C 1
ATOM 2188 O O . LEU B 1 136 ? 16.531 4.641 1.068 1 84.62 136 LEU B O 1
ATOM 2192 N N . ASP B 1 137 ? 15.375 4.621 3.002 1 76.25 137 ASP B N 1
ATOM 2193 C CA . ASP B 1 137 ? 15.086 6.043 2.84 1 76.25 137 ASP B CA 1
ATOM 2194 C C . ASP B 1 137 ? 16.312 6.898 3.166 1 76.25 137 ASP B C 1
ATOM 2196 O O . ASP B 1 137 ? 17.266 6.414 3.773 1 76.25 137 ASP B O 1
ATOM 2200 N N . GLY B 1 138 ? 16.406 8.008 2.451 1 65.06 138 GLY B N 1
ATOM 2201 C CA . GLY B 1 138 ? 17.562 8.891 2.602 1 65.06 138 GLY B CA 1
ATOM 2202 C C . GLY B 1 138 ? 17.922 9.156 4.051 1 65.06 138 GLY B C 1
ATOM 2203 O O . GLY B 1 138 ? 19.094 9.305 4.387 1 65.06 138 GLY B O 1
ATOM 2204 N N . GLU B 1 139 ? 16.906 9.164 4.918 1 59.5 139 GLU B N 1
ATOM 2205 C CA . GLU B 1 139 ? 17.188 9.438 6.324 1 59.5 139 GLU B CA 1
ATOM 2206 C C . GLU B 1 139 ? 17.891 8.258 6.992 1 59.5 139 GLU B C 1
ATOM 2208 O O . GLU B 1 139 ? 18.812 8.438 7.781 1 59.5 139 GLU B O 1
ATOM 2213 N N . THR B 1 140 ? 17.266 7.191 6.703 1 58.59 140 THR B N 1
ATOM 2214 C CA . THR B 1 140 ? 17.828 5.984 7.289 1 58.59 140 THR B CA 1
ATOM 2215 C C . THR B 1 140 ? 19.172 5.645 6.637 1 58.59 140 THR B C 1
ATOM 2217 O O . THR B 1 140 ? 20.031 5.016 7.262 1 58.59 140 THR B O 1
ATOM 2220 N N . ARG B 1 141 ? 19.203 6.102 5.379 1 56.09 141 ARG B N 1
ATOM 2221 C CA . ARG B 1 141 ? 20.516 5.902 4.758 1 56.09 141 ARG B CA 1
ATOM 2222 C C . ARG B 1 141 ? 21.594 6.719 5.469 1 56.09 141 ARG B C 1
ATOM 2224 O O . ARG B 1 141 ? 22.719 6.25 5.645 1 56.09 141 ARG B O 1
ATOM 2231 N N . GLY B 1 142 ? 21.203 7.988 5.754 1 49.34 142 GLY B N 1
ATOM 2232 C CA . GLY B 1 142 ? 22.109 8.883 6.441 1 49.34 142 GLY B CA 1
ATOM 2233 C C . GLY B 1 142 ? 22.422 8.445 7.859 1 49.34 142 GLY B C 1
ATOM 2234 O O . GLY B 1 142 ? 23.547 8.625 8.336 1 49.34 142 GLY B O 1
ATOM 2235 N N . LYS B 1 143 ? 21.266 8.195 8.664 1 46.56 143 LYS B N 1
ATOM 2236 C CA . LYS B 1 143 ? 21.562 7.723 10.016 1 46.56 143 LYS B CA 1
ATOM 2237 C C . LYS B 1 143 ? 22.578 6.582 9.984 1 46.56 143 LYS B C 1
ATOM 2239 O O . LYS B 1 143 ? 23.234 6.301 10.992 1 46.56 143 LYS B O 1
ATOM 2244 N N . GLN B 1 144 ? 22.562 5.566 9.086 1 40.84 144 GLN B N 1
ATOM 2245 C CA . GLN B 1 144 ? 23.766 4.727 9.047 1 40.84 144 GLN B CA 1
ATOM 2246 C C . GLN B 1 144 ? 25.016 5.57 8.836 1 40.84 144 GLN B C 1
ATOM 2248 O O . GLN B 1 144 ? 26.125 5.102 9.078 1 40.84 144 GLN B O 1
ATOM 2253 N N . ARG B 1 145 ? 25.141 6.699 8.219 1 36.47 145 ARG B N 1
ATOM 2254 C CA . ARG B 1 145 ? 26.062 7.77 8.57 1 36.47 145 ARG B CA 1
ATOM 2255 C C . ARG B 1 145 ? 25.438 8.734 9.562 1 36.47 145 ARG B C 1
ATOM 2257 O O . ARG B 1 145 ? 24.203 8.758 9.727 1 36.47 145 ARG B O 1
ATOM 2264 N N . ALA B 1 146 ? 26.109 9.867 10.281 1 33.16 146 ALA B N 1
ATOM 2265 C 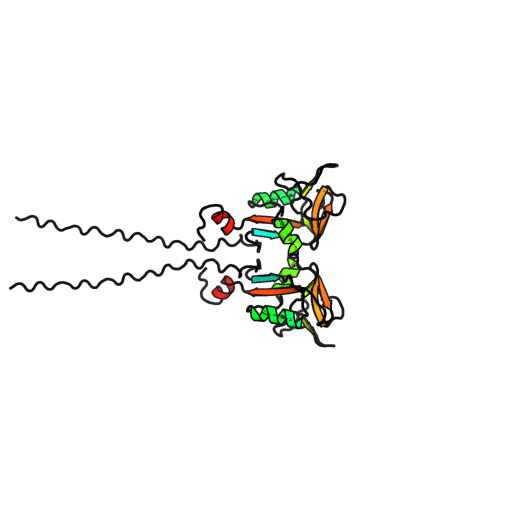CA . ALA B 1 146 ? 25.656 10.695 11.398 1 33.16 146 ALA B CA 1
ATOM 2266 C C . ALA B 1 146 ? 24.234 11.203 11.148 1 33.16 146 ALA B C 1
ATOM 2268 O O . ALA B 1 146 ? 23.875 11.547 10.023 1 33.16 146 ALA B O 1
ATOM 2269 N N . PRO B 1 147 ? 23.219 10.953 12.094 1 35.66 147 PRO B N 1
ATOM 2270 C CA . PRO B 1 147 ? 21.75 11.078 12.188 1 35.66 147 PRO B CA 1
ATOM 2271 C C . PRO B 1 147 ? 21.25 12.453 11.758 1 35.66 147 PRO B C 1
ATOM 2273 O O . PRO B 1 147 ? 20.047 12.703 11.766 1 35.66 147 PRO B O 1
ATOM 2276 N N . GLN B 1 148 ? 21.797 13.273 10.742 1 31.17 148 GLN B N 1
ATOM 2277 C CA . GLN B 1 148 ? 21.469 14.688 10.859 1 31.17 148 GLN B CA 1
ATOM 2278 C C . GLN B 1 148 ? 20.016 14.953 10.453 1 31.17 148 GLN B C 1
ATOM 2280 O O . GLN B 1 148 ? 19.594 16.109 10.398 1 31.17 148 GLN B O 1
ATOM 2285 N N . CYS B 1 149 ? 19 13.961 10.828 1 29.05 149 CYS B N 1
ATOM 2286 C CA . CYS B 1 149 ? 17.766 14.703 10.586 1 29.05 149 CYS B CA 1
ATOM 2287 C C . CYS B 1 149 ? 17.672 15.922 11.492 1 29.05 149 CYS B C 1
ATOM 2289 O O . CYS B 1 149 ? 18.156 15.898 12.625 1 29.05 149 CYS B O 1
#